Protein AF-A0A4Y2TYN3-F1 (afdb_monomer_lite)

Secondary structure (DSSP, 8-state):
---------HHHHHHHHHHHHHHHHHHHHHHHHHHHHHHHTT-----------PPEEPTTS-EESSSS----TT-------TT-SS-HHHHHHHHHHHHHHHHHHHHH-HHHHHHHHHHHHHHHHHHHHTT------HHHHHHHHHHHHHHHHHHHHHHHHHHHHHHHHHHHHHHHHHHHHHHHHHHHHHHHHHHHHHTT---TT-

Organism: Araneus ventricosus (NCBI:txid182803)

Foldseek 3Di:
DDDDDPPDDPVVVVVVVVVVVVVVVVVVVVVVVVVVVVVVVPPDPDDPPPPPPDFDADPVRDGDPDPDDDDPPPCPPQDADPQDDLPLVVLLVVLVVVVVVLVVCCVVPVVVSVVVVVVVVVVVVVCVVSVHDGDNDNVVSVVSVVVVVVVVVVVVVVVVVVVVVVVVVVVVVVVVVVVVVVVVVVVVVVVVCVVCVVVVHDDPPD

Structure (mmCIF, N/CA/C/O backbone):
data_AF-A0A4Y2TYN3-F1
#
_entry.id   AF-A0A4Y2TYN3-F1
#
loop_
_atom_site.group_PDB
_atom_site.id
_atom_site.type_symbol
_atom_site.label_atom_id
_atom_site.label_alt_id
_atom_site.label_comp_id
_atom_site.label_asym_id
_atom_site.label_entity_id
_atom_site.label_seq_id
_atom_site.pdbx_PDB_ins_code
_atom_site.Cartn_x
_atom_site.Cartn_y
_atom_site.Cartn_z
_atom_site.occupancy
_atom_site.B_iso_or_equiv
_atom_site.auth_seq_id
_atom_site.auth_comp_id
_atom_site.auth_asym_id
_atom_site.auth_atom_id
_atom_site.pdbx_PDB_model_num
ATOM 1 N N . LYS A 1 1 ? 8.480 -41.579 -10.073 1.00 40.78 1 LYS A N 1
ATOM 2 C CA . LYS A 1 1 ? 8.518 -40.712 -11.284 1.00 40.78 1 LYS A CA 1
ATOM 3 C C . LYS A 1 1 ? 7.209 -40.881 -12.064 1.00 40.78 1 LYS A C 1
ATOM 5 O O . LYS A 1 1 ? 7.045 -41.912 -12.693 1.00 40.78 1 LYS A O 1
ATOM 10 N N . ARG A 1 2 ? 6.273 -39.920 -12.025 1.00 37.69 2 ARG A N 1
ATOM 11 C CA . ARG A 1 2 ? 5.072 -39.910 -12.888 1.00 37.69 2 ARG A CA 1
ATOM 12 C C . ARG A 1 2 ? 5.130 -38.676 -13.792 1.00 37.69 2 ARG A C 1
ATOM 14 O O . ARG A 1 2 ? 5.008 -37.556 -13.310 1.00 37.69 2 ARG A O 1
ATOM 21 N N . LYS A 1 3 ? 5.403 -38.884 -15.085 1.00 43.28 3 LYS A N 1
ATOM 22 C CA . LYS A 1 3 ? 5.324 -37.852 -16.129 1.00 43.28 3 LYS A CA 1
ATOM 23 C C . LYS A 1 3 ? 3.871 -37.791 -16.614 1.00 43.28 3 LYS A C 1
ATOM 25 O O . LYS A 1 3 ? 3.420 -38.721 -17.266 1.00 43.28 3 LYS A O 1
ATOM 30 N N . GLY A 1 4 ? 3.150 -36.723 -16.274 1.00 36.88 4 GLY A N 1
ATOM 31 C CA . GLY A 1 4 ? 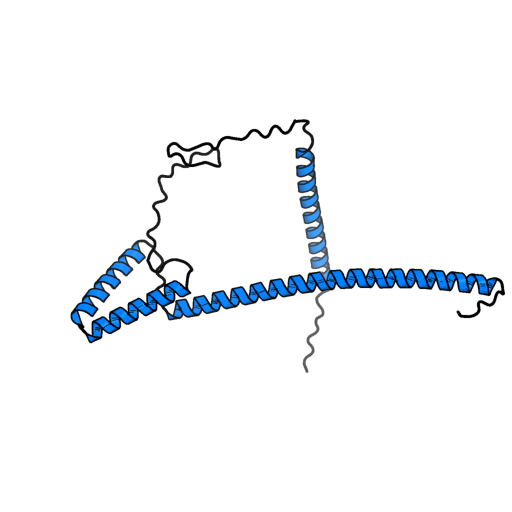1.838 -36.402 -16.844 1.00 36.88 4 GLY A CA 1
ATOM 32 C C . GLY A 1 4 ? 2.009 -35.455 -18.030 1.00 36.88 4 GLY A C 1
ATOM 33 O O . GLY A 1 4 ? 2.493 -34.334 -17.875 1.00 36.88 4 GLY A O 1
ATOM 34 N N . SER A 1 5 ? 1.677 -35.943 -19.217 1.00 41.28 5 SER A N 1
ATOM 35 C CA . SER A 1 5 ? 1.819 -35.318 -20.529 1.00 41.28 5 SER A CA 1
ATOM 36 C C . SER A 1 5 ? 0.987 -34.035 -20.674 1.00 41.28 5 SER A C 1
ATOM 38 O O . SER A 1 5 ? -0.233 -34.047 -20.778 1.00 41.28 5 SER A O 1
ATOM 40 N N . GLY A 1 6 ? 1.668 -32.890 -20.749 1.00 47.78 6 GLY A N 1
ATOM 41 C CA . GLY A 1 6 ? 1.078 -31.582 -21.049 1.00 47.78 6 GLY A CA 1
ATOM 42 C C . GLY A 1 6 ? 0.746 -31.379 -22.531 1.00 47.78 6 GLY A C 1
ATOM 43 O O . GLY A 1 6 ? 1.134 -30.356 -23.102 1.00 47.78 6 GLY A O 1
ATOM 44 N N . ASN A 1 7 ? 0.042 -32.317 -23.168 1.00 50.28 7 ASN A N 1
ATOM 45 C CA . ASN A 1 7 ? -0.423 -32.130 -24.540 1.00 50.28 7 ASN A CA 1
ATOM 46 C C . ASN A 1 7 ? -1.778 -31.406 -24.526 1.00 50.28 7 ASN A C 1
ATOM 48 O O . ASN A 1 7 ? -2.836 -32.014 -24.554 1.00 50.28 7 ASN A O 1
ATOM 52 N N . LYS A 1 8 ? -1.749 -30.072 -24.404 1.00 60.00 8 LYS A N 1
ATOM 53 C CA . LYS A 1 8 ? -2.955 -29.240 -24.563 1.00 60.00 8 LYS A CA 1
ATOM 54 C C . LYS A 1 8 ? -3.475 -29.407 -25.992 1.00 60.00 8 LYS A C 1
ATOM 56 O O . LYS A 1 8 ? -2.764 -28.984 -26.914 1.00 60.00 8 LYS A O 1
ATOM 61 N N . ASP A 1 9 ? -4.682 -29.958 -26.128 1.00 70.38 9 ASP A N 1
ATOM 62 C CA . ASP A 1 9 ? -5.332 -30.287 -27.398 1.00 70.38 9 ASP A CA 1
ATOM 63 C C . ASP A 1 9 ? -5.138 -29.203 -28.471 1.00 70.38 9 ASP A C 1
ATOM 65 O O . ASP A 1 9 ? -5.357 -28.006 -28.210 1.00 70.38 9 ASP A O 1
ATOM 69 N N . PRO A 1 10 ? -4.735 -29.585 -29.697 1.00 69.19 10 PRO A N 1
ATOM 70 C CA . PRO A 1 10 ? -4.495 -28.645 -30.788 1.00 69.19 10 PRO A CA 1
ATOM 71 C C . PRO A 1 10 ? -5.747 -27.826 -31.138 1.00 69.19 10 PRO A C 1
ATOM 73 O O . PRO A 1 10 ? -5.627 -26.657 -31.522 1.00 69.19 10 PRO A O 1
ATOM 76 N N . GLU A 1 11 ? -6.945 -28.375 -30.923 1.00 68.50 11 GLU A N 1
ATOM 77 C CA . GLU A 1 11 ? -8.210 -27.656 -31.087 1.00 68.50 11 GLU A CA 1
ATOM 78 C C . GLU A 1 11 ? -8.399 -26.520 -30.081 1.00 68.50 11 GLU A C 1
ATOM 80 O O . GLU A 1 11 ? -8.808 -25.418 -30.458 1.00 68.50 11 GLU A O 1
ATOM 85 N N . ILE A 1 12 ? -8.053 -26.735 -28.809 1.00 72.38 12 ILE A N 1
ATOM 86 C CA . ILE A 1 12 ? -8.187 -25.713 -27.763 1.00 72.38 12 ILE A CA 1
ATOM 87 C C . ILE A 1 12 ? -7.235 -24.547 -28.057 1.00 72.38 12 ILE A C 1
ATOM 89 O O . ILE A 1 12 ? -7.619 -23.377 -27.955 1.00 72.38 12 ILE A O 1
ATOM 93 N N . LYS A 1 13 ? -6.012 -24.837 -28.524 1.00 73.56 13 LYS A N 1
ATOM 94 C CA . LYS A 1 13 ? -5.061 -23.802 -28.968 1.00 73.56 13 LYS A CA 1
ATOM 95 C C . LYS A 1 13 ? -5.579 -23.023 -30.182 1.00 73.56 13 LYS A C 1
ATOM 97 O O . LYS A 1 13 ? -5.406 -21.802 -30.225 1.00 73.56 13 LYS A O 1
ATOM 102 N N . LYS A 1 14 ? -6.219 -23.688 -31.154 1.00 76.38 14 LYS A N 1
ATOM 103 C CA . LYS A 1 14 ? -6.848 -23.022 -32.310 1.00 76.38 14 LYS A CA 1
ATOM 104 C C . LYS A 1 14 ? -7.999 -22.110 -31.865 1.00 76.38 14 LYS A C 1
ATOM 106 O O . LYS A 1 14 ? -7.984 -20.932 -32.226 1.00 76.38 14 LYS A O 1
ATOM 111 N N . LYS A 1 15 ? -8.906 -22.596 -31.005 1.00 77.25 15 LYS A N 1
ATOM 112 C CA . LYS A 1 15 ? -10.045 -21.829 -30.454 1.00 77.25 15 LYS A CA 1
ATOM 113 C C . LYS A 1 15 ? -9.591 -20.583 -29.677 1.00 77.25 15 LYS A C 1
ATOM 115 O O . LYS A 1 15 ? -10.145 -19.493 -29.865 1.00 77.25 15 LYS A O 1
ATOM 120 N N . LEU A 1 16 ? -8.537 -20.699 -28.866 1.00 76.88 16 LEU A N 1
ATOM 121 C CA . LEU A 1 16 ? -7.952 -19.563 -28.139 1.00 76.88 16 LEU A CA 1
ATOM 122 C C . LEU A 1 16 ? -7.330 -18.528 -29.088 1.00 76.88 16 LEU A C 1
ATOM 124 O O . LEU A 1 16 ? -7.622 -17.338 -28.960 1.00 76.88 16 LEU A O 1
ATOM 128 N N . LYS A 1 17 ? -6.565 -18.962 -30.100 1.00 80.19 17 LYS A N 1
ATOM 129 C CA . LYS A 1 17 ? -5.992 -18.058 -31.115 1.00 80.19 17 LYS A CA 1
ATOM 130 C C . LYS A 1 17 ? -7.072 -17.320 -31.910 1.00 80.19 17 LYS A C 1
ATOM 132 O O . LYS A 1 17 ? -6.931 -16.123 -32.165 1.00 80.19 17 LYS A O 1
ATOM 137 N N . THR A 1 18 ? -8.161 -17.990 -32.289 1.00 79.00 18 THR A N 1
ATOM 138 C CA . THR A 1 18 ? -9.289 -17.337 -32.977 1.00 79.00 18 THR A CA 1
ATOM 139 C C . THR A 1 18 ? -9.997 -16.322 -32.083 1.00 79.00 18 THR A C 1
ATOM 141 O O . THR A 1 18 ? -10.330 -15.229 -32.543 1.00 79.00 18 THR A O 1
ATOM 144 N N . ARG A 1 19 ? -10.168 -16.626 -30.790 1.00 83.81 19 ARG A N 1
ATOM 145 C CA . ARG A 1 19 ? -10.779 -15.707 -29.820 1.00 83.81 19 ARG A CA 1
ATOM 146 C C . ARG A 1 19 ? -9.907 -14.471 -29.585 1.00 83.81 19 ARG A C 1
ATOM 148 O O . ARG A 1 19 ? -10.429 -13.358 -29.560 1.00 83.81 19 ARG A O 1
ATOM 155 N N . GLU A 1 20 ? -8.587 -14.635 -29.499 1.00 82.50 20 GLU A N 1
ATOM 156 C CA . GLU A 1 20 ? -7.641 -13.516 -29.403 1.00 82.50 20 GLU A CA 1
ATOM 157 C C . GLU A 1 20 ? -7.663 -12.618 -30.644 1.00 82.50 20 GLU A C 1
ATOM 159 O O . GLU A 1 20 ? -7.651 -11.392 -30.509 1.00 82.50 20 GLU A O 1
ATOM 164 N N . LYS A 1 21 ? -7.736 -13.199 -31.850 1.00 83.38 21 LYS A N 1
ATOM 165 C CA . LYS A 1 21 ? -7.868 -12.428 -33.097 1.00 83.38 21 LYS A CA 1
ATOM 166 C C . LYS A 1 21 ? -9.163 -11.609 -33.116 1.00 83.38 21 LYS A C 1
ATOM 168 O O . LYS A 1 21 ? -9.106 -10.415 -33.403 1.00 83.38 21 LYS A O 1
ATOM 173 N N . LYS A 1 22 ? -10.298 -12.204 -32.722 1.00 83.81 22 LYS A N 1
ATOM 174 C CA . LYS A 1 22 ? -11.593 -11.500 -32.616 1.00 83.81 22 LYS A CA 1
ATOM 175 C C . LYS A 1 22 ? -11.551 -10.350 -31.600 1.00 83.81 22 LYS A C 1
ATOM 177 O O . LYS A 1 22 ? -12.030 -9.258 -31.889 1.00 83.81 22 LYS A O 1
ATOM 182 N N . LEU A 1 23 ? -10.920 -10.553 -30.440 1.00 81.94 23 LEU A N 1
ATOM 183 C CA . LEU A 1 23 ? -10.738 -9.508 -29.420 1.00 81.94 23 LEU A CA 1
ATOM 184 C C . LEU A 1 23 ? -9.847 -8.354 -29.901 1.00 81.94 23 LEU A C 1
ATOM 186 O O . LEU A 1 23 ? -10.139 -7.200 -29.595 1.00 81.94 23 LEU A O 1
ATOM 190 N N . LYS A 1 24 ? -8.777 -8.642 -30.654 1.00 83.56 24 LYS A N 1
ATOM 191 C CA . LYS A 1 24 ? -7.915 -7.606 -31.249 1.00 83.56 24 LYS A CA 1
ATOM 192 C C . LYS A 1 24 ? -8.658 -6.796 -32.307 1.00 83.56 24 LYS A C 1
ATOM 194 O O . LYS A 1 24 ? -8.577 -5.574 -32.283 1.00 83.56 24 LYS A O 1
ATOM 199 N N . HIS A 1 25 ? -9.421 -7.460 -33.175 1.00 84.31 25 HIS A N 1
ATOM 200 C CA . HIS A 1 25 ? -10.226 -6.776 -34.183 1.00 84.31 25 HIS A CA 1
ATOM 201 C C . HIS A 1 25 ? -11.292 -5.881 -33.532 1.00 84.31 25 HIS A C 1
ATOM 203 O O . HIS A 1 25 ? -11.351 -4.697 -33.838 1.00 84.31 25 HIS A O 1
ATOM 209 N N . LYS A 1 26 ? -12.021 -6.384 -32.521 1.00 83.25 26 LYS A N 1
ATOM 210 C CA . LYS A 1 26 ? -13.007 -5.588 -31.769 1.00 83.25 26 LYS A CA 1
ATOM 211 C C . LYS A 1 26 ? -12.380 -4.373 -31.069 1.00 83.25 26 LYS A C 1
ATOM 213 O O . LYS A 1 26 ? -12.964 -3.299 -31.083 1.00 83.25 26 LYS A O 1
ATOM 218 N N . LYS A 1 27 ? -11.175 -4.511 -30.498 1.00 82.62 27 LYS A N 1
ATOM 219 C CA . LYS A 1 27 ? -10.437 -3.378 -29.904 1.00 82.62 27 LYS A CA 1
ATOM 220 C C . LYS A 1 27 ? -10.020 -2.334 -30.940 1.00 82.62 27 LYS A C 1
ATOM 222 O O . LYS A 1 2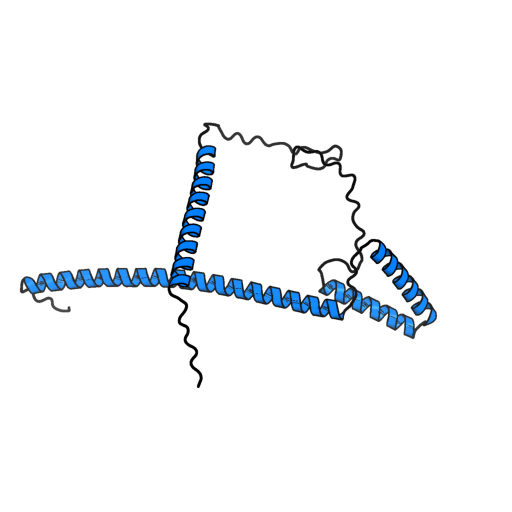7 ? -10.116 -1.149 -30.651 1.00 82.62 27 LYS A O 1
ATOM 227 N N . ASN A 1 28 ? -9.572 -2.764 -32.118 1.00 81.75 28 ASN A N 1
ATOM 228 C CA . ASN A 1 28 ? -9.169 -1.847 -33.184 1.00 81.75 28 ASN A CA 1
ATOM 229 C C . ASN A 1 28 ? -10.369 -1.105 -33.784 1.00 81.75 28 ASN A C 1
ATOM 231 O O . ASN A 1 28 ? -10.245 0.080 -34.057 1.00 81.75 28 ASN A O 1
ATOM 235 N N . VAL A 1 29 ? -11.525 -1.766 -33.923 1.00 83.38 29 VAL A N 1
ATOM 236 C CA . VAL A 1 29 ? -12.772 -1.124 -34.377 1.00 83.38 29 VAL A CA 1
ATOM 237 C C . VAL A 1 29 ? -13.240 -0.066 -33.375 1.00 83.38 29 VAL A C 1
ATOM 239 O O . VAL A 1 29 ? -13.534 1.052 -33.772 1.00 83.38 29 VAL A O 1
ATOM 242 N N . VAL A 1 30 ? -13.219 -0.370 -32.071 1.00 82.50 30 VAL A N 1
ATOM 243 C CA . VAL A 1 30 ? -13.561 0.620 -31.032 1.00 82.50 30 VAL A CA 1
ATOM 244 C C . VAL A 1 30 ? -12.568 1.788 -31.028 1.00 82.50 30 VAL A C 1
ATOM 246 O O . VAL A 1 30 ? -12.980 2.934 -30.907 1.00 82.50 30 VAL A O 1
ATOM 249 N N . LEU A 1 31 ? -11.267 1.529 -31.199 1.00 78.19 31 LEU A N 1
ATOM 250 C CA . LEU A 1 31 ? -10.260 2.593 -31.281 1.00 78.19 31 LEU A CA 1
ATOM 251 C C . LEU A 1 31 ? -10.442 3.470 -32.532 1.00 78.19 31 LEU A C 1
ATOM 253 O O . LEU A 1 31 ? -10.261 4.679 -32.449 1.00 78.19 31 LEU A O 1
ATOM 257 N N . ALA A 1 32 ? -10.825 2.878 -33.667 1.00 76.69 32 ALA A N 1
ATOM 258 C CA . ALA A 1 32 ? -11.139 3.617 -34.887 1.00 76.69 32 ALA A CA 1
ATOM 259 C C . ALA A 1 32 ? -12.391 4.494 -34.712 1.00 76.69 32 ALA A C 1
ATOM 261 O O . ALA A 1 32 ? -12.336 5.668 -35.050 1.00 76.69 32 ALA A O 1
ATOM 262 N N . GLN A 1 33 ? -13.452 3.978 -34.079 1.00 74.06 33 GLN A N 1
ATOM 263 C CA . GLN A 1 33 ? -14.670 4.746 -33.778 1.00 74.06 33 GLN A CA 1
ATOM 264 C C . GLN A 1 33 ? -14.416 5.913 -32.812 1.00 74.06 33 GLN A C 1
ATOM 266 O O . GLN A 1 33 ? -14.958 6.998 -33.000 1.00 74.06 33 GLN A O 1
ATOM 271 N N . VAL A 1 34 ? -13.567 5.724 -31.794 1.00 71.50 34 VAL A N 1
ATOM 272 C CA . VAL A 1 34 ? -13.177 6.812 -30.877 1.00 71.50 34 VAL A CA 1
ATOM 273 C C . VAL A 1 34 ? -12.352 7.878 -31.607 1.00 71.50 34 VAL A C 1
ATOM 275 O O . VAL A 1 34 ? -12.572 9.067 -31.393 1.00 71.50 34 VAL A O 1
ATOM 278 N N . ASN A 1 35 ? -11.456 7.474 -32.511 1.00 71.44 35 ASN A N 1
ATOM 279 C CA . ASN A 1 35 ? -10.668 8.414 -33.310 1.00 71.44 35 ASN A CA 1
ATOM 280 C C . ASN A 1 35 ? -11.521 9.158 -34.357 1.00 71.44 35 ASN A C 1
ATOM 282 O O . ASN A 1 35 ? -11.288 10.341 -34.591 1.00 71.44 35 ASN A O 1
ATOM 286 N N . GLU A 1 36 ? -12.517 8.506 -34.964 1.00 66.00 36 GLU A N 1
ATOM 287 C CA . GLU A 1 36 ? -13.484 9.160 -35.860 1.00 66.00 36 GLU A CA 1
ATOM 288 C C . GLU A 1 36 ? -14.361 10.167 -35.102 1.00 66.00 36 GLU A C 1
ATOM 290 O O . GLU A 1 36 ? -14.542 11.289 -35.576 1.00 66.00 36 GLU A O 1
ATOM 295 N N . ALA A 1 37 ? -14.807 9.838 -33.884 1.00 62.28 37 ALA A N 1
ATOM 296 C CA . ALA A 1 37 ? -15.525 10.773 -33.014 1.00 62.28 37 ALA A CA 1
ATOM 297 C C . ALA A 1 37 ? -14.654 11.978 -32.583 1.00 62.28 37 ALA A C 1
ATOM 299 O O . ALA A 1 37 ? -15.139 13.109 -32.496 1.00 62.28 37 ALA A O 1
ATOM 300 N N . GLU A 1 38 ? -13.345 11.785 -32.378 1.00 58.22 38 GLU A N 1
ATOM 301 C CA . GLU A 1 38 ? -12.400 12.885 -32.115 1.00 58.22 38 GLU A CA 1
ATOM 302 C C . GLU A 1 38 ? -12.091 13.748 -33.353 1.00 58.22 38 GLU A C 1
ATOM 304 O O . GLU A 1 38 ? -11.707 14.911 -33.207 1.00 58.22 38 GLU A O 1
ATOM 309 N N . MET A 1 39 ? -12.239 13.209 -34.566 1.00 54.25 39 MET A N 1
ATOM 310 C CA . MET A 1 39 ? -12.030 13.949 -35.820 1.00 54.25 39 MET A CA 1
ATOM 311 C C . MET A 1 39 ? -13.272 14.763 -36.212 1.00 54.25 39 MET A C 1
ATOM 313 O O . MET A 1 39 ? -13.136 15.887 -36.695 1.00 54.25 39 MET A O 1
ATOM 317 N N . GLN A 1 40 ? -14.477 14.263 -35.923 1.00 56.72 40 GLN A N 1
ATOM 318 C CA . GLN A 1 40 ? -15.733 14.988 -36.168 1.00 56.72 40 GLN A CA 1
ATOM 319 C C . GLN A 1 40 ? -15.922 16.205 -35.244 1.00 56.72 40 GLN A C 1
ATOM 321 O O . GLN A 1 40 ? -16.559 17.178 -35.633 1.00 56.72 40 GLN A O 1
ATOM 326 N N . THR A 1 41 ? -15.300 16.221 -34.060 1.00 50.78 41 THR A N 1
ATOM 327 C CA . THR A 1 41 ? -15.352 17.371 -33.131 1.00 50.78 41 THR A CA 1
ATOM 328 C C . THR A 1 41 ? -14.349 18.489 -33.450 1.00 50.78 41 THR A C 1
ATOM 330 O O . THR A 1 41 ? -14.330 19.506 -32.756 1.00 50.78 41 THR A O 1
ATOM 333 N N . LYS A 1 42 ? -13.518 18.346 -34.496 1.00 52.22 42 LYS A N 1
ATOM 334 C CA . LYS A 1 42 ? -12.468 19.325 -34.848 1.00 52.22 42 LYS A CA 1
ATOM 335 C C . LYS A 1 42 ? -12.746 20.168 -36.099 1.00 52.22 42 LYS A C 1
ATOM 337 O O . LYS A 1 42 ? -11.979 21.092 -36.351 1.00 52.22 42 LYS A O 1
ATOM 342 N N . ASN A 1 43 ? -13.844 19.928 -36.822 1.00 47.88 43 ASN A N 1
ATOM 343 C CA . ASN A 1 43 ? -14.178 20.641 -38.066 1.00 47.88 43 ASN A CA 1
ATOM 344 C C . ASN A 1 43 ? -15.411 21.563 -37.939 1.00 47.88 43 ASN A C 1
ATOM 346 O O . ASN A 1 43 ? -16.369 21.448 -38.694 1.00 47.88 43 ASN A O 1
ATOM 350 N N . LEU A 1 44 ? -15.361 22.519 -37.008 1.00 37.62 44 LEU A N 1
ATOM 351 C CA . LEU A 1 44 ? -16.191 23.734 -37.014 1.00 37.62 44 LEU A CA 1
ATOM 352 C C . LEU A 1 44 ? -15.244 24.947 -36.971 1.00 37.62 44 LEU A C 1
ATOM 354 O O . LEU A 1 44 ? -14.380 24.988 -36.088 1.00 37.62 44 LEU A O 1
ATOM 358 N N . PRO A 1 45 ? -15.360 25.947 -37.868 1.00 50.12 45 PRO A N 1
ATOM 359 C CA . PRO A 1 45 ? -14.545 27.145 -37.773 1.00 50.12 45 PRO A CA 1
ATOM 360 C C . PRO A 1 45 ? -15.162 28.051 -36.706 1.00 50.12 45 PRO A C 1
ATOM 362 O O . PRO A 1 45 ? -16.090 28.806 -36.974 1.00 50.12 45 PRO A O 1
ATOM 365 N N . ALA A 1 46 ? -14.671 27.981 -35.471 1.00 40.47 46 ALA A N 1
ATOM 366 C CA . ALA A 1 46 ? -15.112 28.899 -34.429 1.00 40.47 46 ALA A CA 1
ATOM 367 C C . ALA A 1 46 ? -13.944 29.319 -33.538 1.00 40.47 46 ALA A C 1
ATOM 369 O O . ALA A 1 46 ? -13.370 28.531 -32.786 1.00 40.47 46 ALA A O 1
ATOM 370 N N . LYS A 1 47 ? -13.611 30.610 -33.643 1.00 41.78 47 LYS A N 1
ATOM 371 C CA . LYS A 1 47 ? -12.812 31.381 -32.688 1.00 41.78 47 LYS A CA 1
ATOM 372 C C . LYS A 1 47 ? -13.076 30.885 -31.264 1.00 41.78 47 LYS A C 1
ATOM 374 O O . LYS A 1 47 ? -14.186 31.028 -30.757 1.00 41.78 47 LYS A O 1
ATOM 379 N N . LYS A 1 48 ? -12.043 30.375 -30.590 1.00 45.53 48 LYS A N 1
ATOM 380 C CA . LYS A 1 48 ? -12.068 30.137 -29.142 1.00 45.53 48 LYS A CA 1
ATOM 381 C C . LYS A 1 48 ? -12.149 31.482 -28.412 1.00 45.53 48 LYS A C 1
ATOM 383 O O . LYS A 1 48 ? -11.142 31.984 -27.924 1.00 45.53 48 LYS A O 1
ATOM 388 N N . LYS A 1 49 ? -13.346 32.063 -28.314 1.00 46.19 49 LYS A N 1
ATOM 389 C CA . LYS A 1 49 ? -13.687 32.888 -27.155 1.00 46.19 49 LYS A CA 1
ATOM 390 C C . LYS A 1 49 ? -13.884 31.904 -26.004 1.00 46.19 49 LYS A C 1
ATOM 392 O O . LYS A 1 49 ? -14.841 31.139 -26.012 1.00 46.19 49 LYS A O 1
ATOM 397 N N . LYS A 1 50 ? -12.954 31.880 -25.045 1.00 48.62 50 LYS A N 1
ATOM 398 C CA . LYS A 1 50 ? -13.256 31.364 -23.706 1.00 48.62 50 LYS A CA 1
ATOM 399 C C . LYS A 1 50 ? -14.380 32.249 -23.168 1.00 48.62 50 LYS A C 1
ATOM 401 O O . LYS A 1 50 ? -14.120 33.376 -22.767 1.00 48.62 50 LYS A O 1
ATOM 406 N N . LEU A 1 51 ? -15.621 31.784 -23.247 1.00 54.00 51 LEU A N 1
ATOM 407 C CA . LEU A 1 51 ? -16.672 32.318 -22.398 1.00 54.00 51 LEU A CA 1
ATOM 408 C C . LEU A 1 51 ? -16.376 31.762 -21.011 1.00 54.00 51 LEU A C 1
ATOM 410 O O . LEU A 1 51 ? -16.409 30.553 -20.796 1.00 54.00 51 LEU A O 1
ATOM 414 N N . GLU A 1 52 ? -15.971 32.640 -20.105 1.00 57.50 52 GLU A N 1
ATOM 415 C CA . GLU A 1 52 ? -15.926 32.323 -18.687 1.00 57.50 52 GLU A CA 1
ATOM 416 C C . GLU A 1 52 ? -17.372 32.110 -18.237 1.00 57.50 52 GLU A C 1
ATOM 418 O O . GLU A 1 52 ? -18.124 33.059 -18.015 1.00 57.50 52 GLU A O 1
ATOM 423 N N . GLU A 1 53 ? -17.802 30.851 -18.197 1.00 68.00 53 GLU A N 1
ATOM 424 C CA . GLU A 1 53 ? -19.093 30.498 -17.624 1.00 68.00 53 GLU A CA 1
ATOM 425 C C . GLU A 1 53 ? -19.032 30.817 -16.130 1.00 68.00 53 GLU A C 1
ATOM 427 O O . GLU A 1 53 ? -18.309 30.179 -15.361 1.00 68.00 53 GLU A O 1
ATOM 432 N N . LYS A 1 54 ? -19.752 31.871 -15.728 1.00 71.94 54 LYS A N 1
ATOM 433 C CA . LYS A 1 54 ? -19.888 32.245 -14.322 1.00 71.94 54 LYS A CA 1
ATOM 434 C C . LYS A 1 54 ? -20.457 31.044 -13.558 1.00 71.94 54 LYS A C 1
ATOM 436 O O . LYS A 1 54 ? -21.406 30.428 -14.050 1.00 71.94 54 LYS A O 1
ATOM 441 N N . PRO A 1 55 ? -19.919 30.710 -12.372 1.00 74.88 55 PRO A N 1
ATOM 442 C CA . PRO A 1 55 ? -20.468 29.633 -11.561 1.00 74.88 55 PRO A CA 1
ATOM 443 C C . PRO A 1 55 ? -21.953 29.901 -11.293 1.00 74.88 55 PRO A C 1
ATOM 445 O O . PRO A 1 55 ? -22.313 30.955 -10.769 1.00 74.88 55 PRO A O 1
ATOM 448 N N . VAL A 1 56 ? -22.816 28.963 -11.690 1.00 70.94 56 VAL A N 1
ATOM 449 C CA . VAL A 1 56 ? -24.250 29.029 -11.398 1.00 70.94 56 VAL A CA 1
ATOM 450 C C . VAL A 1 56 ? -24.445 28.533 -9.974 1.00 70.94 56 VAL A C 1
ATOM 452 O O . VAL A 1 56 ? -24.041 27.419 -9.630 1.00 70.94 56 VAL A O 1
ATOM 455 N N . TYR A 1 57 ? -25.016 29.392 -9.140 1.00 74.56 57 TYR A N 1
ATOM 456 C CA . TYR A 1 57 ? -25.239 29.127 -7.730 1.00 74.56 57 TYR A CA 1
ATOM 457 C C . TYR A 1 57 ? -26.685 28.683 -7.483 1.00 74.56 57 TYR A C 1
ATOM 459 O O . TYR A 1 57 ? -27.614 29.258 -8.047 1.00 74.56 57 TYR A O 1
ATOM 467 N N . ASN A 1 58 ? -26.868 27.674 -6.627 1.00 72.38 58 ASN A N 1
ATOM 468 C CA . ASN A 1 58 ? -28.170 27.332 -6.038 1.00 72.38 58 ASN A CA 1
ATOM 469 C C . ASN A 1 58 ? -28.688 28.497 -5.170 1.00 72.38 58 ASN A C 1
ATOM 471 O O . ASN A 1 58 ? -27.913 29.381 -4.801 1.00 72.38 58 ASN A O 1
ATOM 475 N N . LYS A 1 59 ? -29.964 28.455 -4.756 1.00 75.00 59 LYS A N 1
ATOM 476 C CA . LYS A 1 59 ? -30.565 29.421 -3.805 1.00 75.00 59 LYS A CA 1
ATOM 477 C C . LYS A 1 59 ? -29.746 29.599 -2.514 1.00 75.00 59 LYS A C 1
ATOM 479 O O . LYS A 1 59 ? -29.745 30.679 -1.939 1.00 75.00 59 LYS A O 1
ATOM 484 N N . ASP A 1 60 ? -28.982 28.574 -2.138 1.00 71.62 60 ASP A N 1
ATOM 485 C CA . ASP A 1 60 ? -28.108 28.550 -0.958 1.00 71.62 60 ASP A CA 1
ATOM 486 C C . ASP A 1 60 ? -26.662 29.013 -1.237 1.00 71.62 60 ASP A C 1
ATOM 488 O O . ASP A 1 60 ? -25.767 28.805 -0.417 1.00 71.62 60 ASP A O 1
ATOM 492 N N . GLY A 1 61 ? -26.375 29.572 -2.417 1.00 75.25 61 GLY A N 1
ATOM 493 C CA . GLY A 1 61 ? -25.043 30.093 -2.740 1.00 75.25 61 GLY A CA 1
ATOM 494 C C . GLY A 1 61 ? -23.966 29.018 -2.951 1.00 75.25 61 GLY A C 1
ATOM 495 O O . GLY A 1 61 ? -22.775 29.308 -2.841 1.00 75.25 61 GLY A O 1
ATOM 496 N N . LYS A 1 62 ? -24.342 27.779 -3.307 1.00 76.00 62 LYS A N 1
ATOM 497 C CA . LYS A 1 62 ? -23.404 26.693 -3.678 1.00 76.00 62 LYS A CA 1
ATOM 498 C C . LYS A 1 62 ? -23.268 26.535 -5.195 1.00 76.00 62 LYS A C 1
ATOM 500 O O . LYS A 1 62 ? -24.274 26.528 -5.897 1.00 76.00 62 LYS A O 1
ATOM 505 N N . ILE A 1 63 ? -22.034 26.380 -5.685 1.00 77.69 63 ILE A N 1
ATOM 506 C CA . ILE A 1 63 ? -21.722 26.201 -7.116 1.00 77.69 63 ILE A CA 1
ATOM 507 C C . ILE A 1 63 ? -22.248 24.845 -7.597 1.00 77.69 63 ILE A C 1
ATOM 509 O O . ILE A 1 63 ? -21.859 23.803 -7.060 1.00 77.69 63 ILE A O 1
ATOM 513 N N . ILE A 1 64 ? -23.088 24.853 -8.630 1.00 75.94 64 ILE A N 1
ATOM 514 C CA . ILE A 1 64 ? -23.643 23.650 -9.256 1.00 75.94 64 ILE A CA 1
ATOM 515 C C . ILE A 1 64 ? -22.919 23.405 -10.576 1.00 75.94 64 ILE A C 1
ATOM 517 O O . ILE A 1 64 ? -22.748 24.308 -11.390 1.00 75.94 64 ILE A O 1
ATOM 521 N N . TYR A 1 65 ? -22.527 22.158 -10.812 1.00 72.69 65 TYR A N 1
ATOM 522 C CA . TYR A 1 65 ? -21.788 21.748 -12.010 1.00 72.69 65 TYR A CA 1
ATOM 523 C C . TYR A 1 65 ? -22.681 21.039 -13.051 1.00 72.69 65 TYR A C 1
ATOM 525 O O . TYR A 1 65 ? -22.175 20.461 -14.008 1.00 72.69 65 TYR A O 1
ATOM 533 N N . SER A 1 66 ? -24.007 21.042 -12.857 1.00 74.50 66 SER A N 1
ATOM 534 C CA . SER A 1 66 ? -25.008 20.385 -13.713 1.00 74.50 66 SER A CA 1
ATOM 535 C C . SER A 1 66 ? -26.309 21.198 -13.746 1.00 74.50 66 SER A C 1
ATOM 537 O O . SER A 1 66 ? -26.654 21.835 -12.757 1.00 74.50 66 SER A O 1
ATOM 539 N N . LYS A 1 67 ? -27.054 21.161 -14.861 1.00 70.94 67 LYS A N 1
ATOM 540 C CA . LYS A 1 67 ? -28.321 21.901 -15.075 1.00 70.94 67 LYS A CA 1
ATOM 541 C C . LYS A 1 67 ? -29.524 21.319 -14.302 1.00 70.94 67 LYS A C 1
ATOM 543 O O . LYS A 1 67 ? -30.643 21.784 -14.474 1.00 70.94 67 LYS A O 1
ATOM 548 N N . LEU A 1 68 ? -29.303 20.283 -13.494 1.00 64.44 68 LEU A N 1
ATOM 549 C CA . LEU A 1 68 ? -30.317 19.653 -12.650 1.00 64.44 68 LEU A CA 1
ATOM 550 C C . LEU A 1 68 ? -30.177 20.176 -11.215 1.00 64.44 68 LEU A C 1
ATOM 552 O O . LEU A 1 68 ? 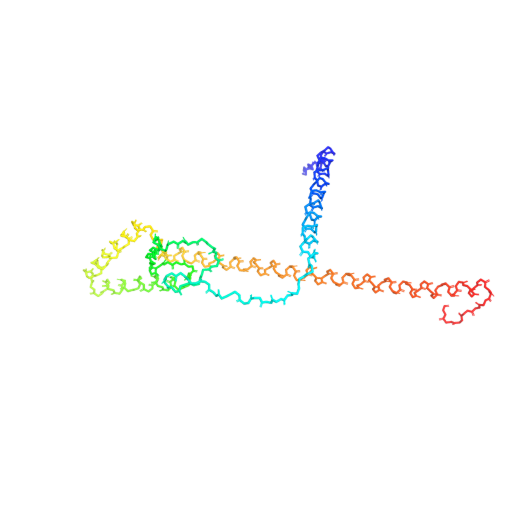-29.138 19.971 -10.583 1.00 64.44 68 LEU A O 1
ATOM 556 N N . GLU A 1 69 ? -31.222 20.833 -10.709 1.00 59.06 69 GLU A N 1
ATOM 557 C CA . GLU A 1 69 ? -31.326 21.248 -9.308 1.00 59.06 69 GLU A CA 1
ATOM 558 C C . GLU A 1 69 ? -31.648 20.025 -8.440 1.00 59.06 69 GLU A C 1
ATOM 560 O O . GLU A 1 69 ? -32.785 19.561 -8.378 1.00 59.06 69 GLU A O 1
ATOM 565 N N . PHE A 1 70 ? -30.637 19.472 -7.771 1.00 63.19 70 PHE A N 1
ATOM 566 C CA . PHE A 1 70 ? -30.864 18.522 -6.684 1.00 63.19 70 PHE A CA 1
ATOM 567 C C . PHE A 1 70 ? -31.079 19.328 -5.402 1.00 63.19 70 PHE A C 1
ATOM 569 O O . PHE A 1 70 ? -30.130 19.936 -4.901 1.00 63.19 70 PHE A O 1
ATOM 576 N N . SER A 1 71 ? -32.311 19.359 -4.882 1.00 58.38 71 SER A N 1
ATOM 577 C CA . SER A 1 71 ? -32.564 19.922 -3.556 1.00 58.38 71 SER A CA 1
ATOM 578 C C . SER A 1 71 ? -31.793 19.100 -2.520 1.00 58.38 71 SER A C 1
ATOM 580 O O . SER A 1 71 ? -31.860 17.873 -2.472 1.00 58.38 71 SER A O 1
ATOM 582 N N . GLU A 1 72 ? -31.013 19.781 -1.685 1.00 58.50 72 GLU A N 1
ATOM 583 C CA . GLU A 1 72 ? -30.163 19.175 -0.651 1.00 58.50 72 GLU A CA 1
ATOM 584 C C . GLU A 1 72 ? -30.983 18.708 0.574 1.00 58.50 72 GLU A C 1
ATOM 586 O O . GLU A 1 72 ? -30.455 18.526 1.669 1.00 58.50 72 GLU A O 1
ATOM 591 N N . GLN A 1 73 ? -32.290 18.490 0.404 1.00 52.09 73 GLN A N 1
ATOM 592 C CA . GLN A 1 73 ? -33.188 17.937 1.415 1.00 52.09 73 GLN A CA 1
ATOM 593 C C . GLN A 1 73 ? -33.009 16.415 1.468 1.00 52.09 73 GLN A C 1
ATOM 595 O O . GLN A 1 73 ? -33.793 15.656 0.907 1.00 52.09 73 GLN A O 1
ATOM 600 N N . GLY A 1 74 ? -31.942 15.944 2.112 1.00 51.34 74 GLY A N 1
ATOM 601 C CA . GLY A 1 74 ? -31.813 14.509 2.387 1.00 51.34 74 GLY A CA 1
ATOM 602 C C . GLY A 1 74 ? -30.435 13.997 2.777 1.00 51.34 74 GLY A C 1
ATOM 603 O O . GLY A 1 74 ? -30.307 12.821 3.119 1.00 51.34 74 GLY A O 1
ATOM 604 N N . VAL A 1 75 ? -29.392 14.830 2.762 1.00 51.75 75 VAL A N 1
ATOM 605 C CA . VAL A 1 75 ? -28.084 14.427 3.296 1.00 51.75 75 VAL A CA 1
ATOM 606 C C . VAL A 1 75 ? -27.936 14.980 4.705 1.00 51.75 75 VAL A C 1
ATOM 608 O O . VAL A 1 75 ? -27.121 15.859 4.961 1.00 51.75 75 VAL A O 1
ATOM 611 N N . GLU A 1 76 ? -28.714 14.444 5.647 1.00 58.66 76 GLU A N 1
ATOM 612 C CA . GLU A 1 76 ? -28.310 14.554 7.046 1.00 58.66 76 GLU A CA 1
ATOM 613 C C . GLU A 1 76 ? -26.902 13.960 7.168 1.00 58.66 76 GLU A C 1
ATOM 615 O O . GLU A 1 76 ? -26.641 12.820 6.752 1.00 58.66 76 GLU A O 1
ATOM 620 N N . GLU A 1 77 ? -25.953 14.744 7.684 1.00 62.47 77 GLU A N 1
ATOM 621 C CA . GLU A 1 77 ? -24.611 14.247 7.942 1.00 62.47 77 GLU A CA 1
ATOM 622 C C . GLU A 1 77 ? -24.706 13.065 8.909 1.00 62.47 77 GLU A C 1
ATOM 624 O O . GLU A 1 77 ? -24.905 13.235 10.111 1.00 62.47 77 GLU A O 1
ATOM 629 N N . LYS A 1 78 ? -24.557 11.844 8.381 1.00 63.56 78 LYS A N 1
ATOM 630 C CA . LYS A 1 78 ? -24.577 10.622 9.191 1.00 63.56 78 LYS A CA 1
ATOM 631 C C . LYS A 1 78 ? -23.663 10.804 10.398 1.00 63.56 78 LYS A C 1
ATOM 633 O O . LYS A 1 78 ? -22.457 11.012 10.219 1.00 63.56 78 LYS A O 1
ATOM 638 N N . LYS A 1 79 ? -24.231 10.692 11.603 1.00 64.94 79 LYS A N 1
ATOM 639 C CA . LYS A 1 79 ? -23.508 10.840 12.871 1.00 64.94 79 LYS A CA 1
ATOM 640 C C . LYS A 1 79 ? -22.224 10.005 12.829 1.00 64.94 79 LYS A C 1
ATOM 642 O O . LYS A 1 79 ? -22.238 8.782 12.677 1.00 64.94 79 LYS A O 1
ATOM 647 N N . LYS A 1 80 ? -21.071 10.675 12.895 1.00 71.38 80 LYS A N 1
ATOM 648 C CA . LYS A 1 80 ? -19.755 10.021 12.863 1.00 71.38 80 LYS A CA 1
ATOM 649 C C . LYS A 1 80 ? -19.382 9.627 14.284 1.00 71.38 80 LYS A C 1
ATOM 651 O O . LYS A 1 80 ? -19.188 10.487 15.134 1.00 71.38 80 LYS A O 1
ATOM 656 N N . SER A 1 81 ? -19.212 8.332 14.537 1.00 80.44 81 SER A N 1
ATOM 657 C CA . SER A 1 81 ? -18.687 7.880 15.828 1.00 80.44 81 SER A CA 1
ATOM 658 C C . SER A 1 81 ? -17.215 8.274 15.999 1.00 80.44 81 SER A C 1
ATOM 660 O O . SER A 1 81 ? -16.449 8.373 15.029 1.00 80.44 81 SER A O 1
ATOM 662 N N . GLU A 1 82 ? -16.780 8.429 17.252 1.00 82.00 82 GLU A N 1
ATOM 663 C CA . GLU A 1 82 ? -15.374 8.677 17.616 1.00 82.00 82 GLU A CA 1
ATOM 664 C C . GLU A 1 82 ? -14.415 7.599 17.083 1.00 82.00 82 GLU A C 1
ATOM 666 O O . GLU A 1 82 ? -13.228 7.876 16.848 1.00 82.00 82 GLU A O 1
ATOM 671 N N . PHE A 1 83 ? -14.958 6.391 16.890 1.00 87.00 83 PHE A N 1
ATOM 672 C CA . PHE A 1 83 ? -14.305 5.198 16.361 1.00 87.00 83 PHE A CA 1
ATOM 673 C C . PHE A 1 83 ? -14.629 4.929 14.882 1.00 87.00 83 PHE A C 1
ATOM 675 O O . PHE A 1 83 ? -14.555 3.791 14.410 1.00 87.00 83 PHE A O 1
ATOM 682 N N . SER A 1 84 ? -14.975 5.967 14.123 1.00 84.56 84 SER A N 1
ATOM 683 C CA . SER A 1 84 ? -15.234 5.855 12.689 1.00 84.56 84 SER A CA 1
ATOM 684 C C . SER A 1 84 ? -13.986 6.127 11.832 1.00 84.56 84 SER A C 1
ATOM 686 O O . SER A 1 84 ? -12.989 6.726 12.247 1.00 84.56 84 SER A O 1
ATOM 688 N N . GLY A 1 85 ? -14.027 5.660 10.581 1.00 87.62 85 GLY A N 1
ATOM 689 C CA . GLY A 1 85 ? -13.016 5.965 9.566 1.00 87.62 85 GLY A CA 1
ATOM 690 C C . GLY A 1 85 ? -11.933 4.897 9.356 1.00 87.62 85 GLY A C 1
ATOM 691 O O . GLY A 1 85 ? -12.109 3.706 9.634 1.00 87.62 85 GLY A O 1
ATOM 692 N N . LYS A 1 86 ? -10.825 5.325 8.731 1.00 87.94 86 LYS A N 1
ATOM 693 C CA . LYS A 1 86 ? -9.713 4.467 8.254 1.00 87.94 86 LYS A CA 1
ATOM 694 C C . LYS A 1 86 ? -8.352 4.834 8.869 1.00 87.94 86 LYS A C 1
ATOM 696 O O . LYS A 1 86 ? -7.323 4.304 8.451 1.00 87.94 86 LYS A O 1
ATOM 701 N N . LYS A 1 87 ? -8.325 5.746 9.850 1.00 92.31 87 LYS A N 1
ATOM 702 C CA . LYS A 1 87 ? -7.103 6.176 10.554 1.00 92.31 87 LYS A CA 1
ATOM 703 C C . LYS A 1 87 ? -6.783 5.194 11.692 1.00 92.31 87 LYS A C 1
ATOM 705 O O . LYS A 1 87 ? -6.849 5.556 12.861 1.00 92.31 87 LYS A O 1
ATOM 710 N N . TYR A 1 88 ? -6.439 3.951 11.341 1.00 92.50 88 TYR A N 1
ATOM 711 C CA . TYR A 1 88 ? -6.315 2.836 12.296 1.00 92.50 88 TYR A CA 1
ATOM 712 C C . TYR A 1 88 ? -5.306 3.076 13.431 1.00 92.50 88 TYR A C 1
ATOM 714 O O . TYR A 1 88 ? -5.571 2.655 14.545 1.00 92.50 88 TYR A O 1
ATOM 722 N N . LYS A 1 89 ? -4.209 3.819 13.201 1.00 93.69 89 LYS A N 1
ATOM 723 C CA . LYS A 1 89 ? -3.263 4.197 14.274 1.00 93.69 89 LYS A CA 1
ATOM 724 C C . LYS A 1 89 ? -3.913 5.086 15.339 1.00 93.69 89 LYS A C 1
ATOM 726 O O . LYS A 1 89 ? -3.731 4.868 16.527 1.00 93.69 89 LYS A O 1
ATOM 731 N N . LYS A 1 90 ? -4.693 6.084 14.902 1.00 93.62 90 LYS A N 1
ATOM 732 C CA . LYS A 1 90 ? -5.412 6.987 15.812 1.00 93.62 90 LYS A CA 1
ATOM 733 C C . LYS A 1 90 ? -6.521 6.242 16.553 1.00 93.62 90 LYS A C 1
ATOM 735 O O . LYS A 1 90 ? -6.699 6.464 17.740 1.00 93.62 90 LYS A O 1
ATOM 740 N N . LEU A 1 91 ? -7.235 5.355 15.856 1.00 94.06 91 LEU A N 1
ATOM 741 C CA . LEU A 1 91 ? -8.263 4.505 16.461 1.00 94.06 91 LEU A CA 1
ATOM 742 C C . LEU A 1 91 ? -7.673 3.575 17.524 1.00 94.06 91 LEU A C 1
ATOM 744 O O . LEU A 1 91 ? -8.265 3.444 18.585 1.00 94.06 91 LEU A O 1
ATOM 748 N N . LEU A 1 92 ? -6.497 2.995 17.266 1.00 95.38 92 LEU A N 1
ATOM 749 C CA . LEU A 1 92 ? -5.820 2.123 18.224 1.00 95.38 92 LEU A CA 1
ATOM 750 C C . LEU A 1 92 ? -5.467 2.881 19.508 1.00 95.38 92 LEU A C 1
ATOM 752 O O . LEU A 1 92 ? -5.890 2.464 20.577 1.00 95.38 92 LEU A O 1
ATOM 756 N N . LYS A 1 93 ? -4.828 4.053 19.384 1.00 94.81 93 LYS A N 1
ATOM 757 C CA . LYS A 1 93 ? -4.502 4.909 20.537 1.00 94.81 93 LYS A CA 1
ATOM 758 C C . LYS A 1 93 ? -5.748 5.314 21.333 1.00 94.81 93 LYS A C 1
ATOM 760 O O . LYS A 1 93 ? -5.710 5.371 22.554 1.00 94.81 93 LYS A O 1
ATOM 765 N N . LYS A 1 94 ? -6.862 5.600 20.649 1.00 94.00 94 LYS A N 1
ATOM 766 C CA . LYS A 1 94 ? -8.140 5.901 21.313 1.00 94.00 94 LYS A CA 1
ATOM 767 C C . LYS A 1 94 ? -8.698 4.687 22.055 1.00 94.00 94 LYS A C 1
ATOM 769 O O . LYS A 1 94 ? -9.194 4.851 23.158 1.00 94.00 94 LYS A O 1
ATOM 774 N N . ALA A 1 95 ? -8.648 3.502 21.448 1.00 93.38 95 ALA A N 1
ATOM 775 C CA . ALA A 1 95 ? -9.163 2.276 22.049 1.00 93.38 95 ALA A CA 1
ATOM 776 C C . ALA A 1 95 ? -8.353 1.884 23.291 1.00 93.38 95 ALA A C 1
ATOM 778 O O . ALA A 1 95 ? -8.937 1.611 24.334 1.00 93.38 95 ALA A O 1
ATOM 779 N N . GLU A 1 96 ? -7.023 1.925 23.191 1.00 93.88 96 GLU A N 1
ATOM 780 C CA . GLU A 1 96 ? -6.102 1.664 24.305 1.00 93.88 96 GLU A CA 1
ATOM 781 C C . GLU A 1 96 ? -6.306 2.698 25.421 1.00 93.88 96 GLU A C 1
ATOM 783 O O . GLU A 1 96 ? -6.618 2.325 26.546 1.00 93.88 96 GLU A O 1
ATOM 788 N N . GLY A 1 97 ? -6.325 3.993 25.087 1.00 93.69 97 GLY A N 1
ATOM 789 C CA . GLY A 1 97 ? -6.563 5.045 26.077 1.00 93.69 97 GLY A CA 1
ATOM 790 C C . GLY A 1 97 ? -7.944 4.996 26.746 1.00 93.69 97 GLY A C 1
ATOM 791 O O . GLY A 1 97 ? -8.082 5.466 27.870 1.00 93.69 97 GLY A O 1
ATOM 792 N N . LYS A 1 98 ? -8.985 4.445 26.099 1.00 91.12 98 LYS A N 1
ATOM 793 C CA . LYS A 1 98 ? -10.279 4.206 26.766 1.00 91.12 98 LYS A CA 1
ATOM 794 C C . LYS A 1 98 ? -10.207 3.033 27.740 1.00 91.12 98 LYS A C 1
ATOM 796 O O . LYS A 1 98 ? -10.728 3.154 28.843 1.00 91.12 98 LYS A O 1
ATOM 801 N N . LYS A 1 99 ? -9.547 1.935 27.358 1.00 91.88 99 LYS A N 1
ATOM 802 C CA . LYS A 1 99 ? -9.351 0.778 28.244 1.00 91.88 99 LYS A CA 1
ATOM 803 C C . LYS A 1 99 ? -8.569 1.159 29.496 1.00 91.88 99 LYS A C 1
ATOM 805 O O . LYS A 1 99 ? -9.068 0.933 30.589 1.00 91.88 99 LYS A O 1
ATOM 810 N N . GLU A 1 100 ? -7.445 1.850 29.327 1.00 93.19 100 GLU A N 1
ATOM 811 C CA . GLU A 1 100 ? -6.613 2.321 30.441 1.00 93.19 100 GLU A CA 1
ATOM 812 C C . GLU A 1 100 ? -7.388 3.237 31.398 1.00 93.19 100 GLU A C 1
ATOM 814 O O . GLU A 1 100 ? -7.239 3.146 32.610 1.00 93.19 100 GLU A O 1
ATOM 819 N N . LYS A 1 101 ? -8.248 4.125 30.875 1.00 92.00 101 LYS A N 1
ATOM 820 C CA . LYS A 1 101 ? -9.092 4.989 31.718 1.00 92.00 101 LYS A CA 1
ATOM 821 C C . LYS A 1 101 ? -10.092 4.188 32.544 1.00 92.00 101 LYS A C 1
ATOM 823 O O . LYS A 1 101 ? -10.303 4.509 33.706 1.00 92.00 101 LYS A O 1
ATOM 828 N N . ILE A 1 102 ? -10.713 3.173 31.947 1.00 90.69 102 ILE A N 1
ATOM 829 C CA . ILE A 1 102 ? -11.670 2.313 32.648 1.00 90.69 102 ILE A CA 1
ATOM 830 C C . ILE A 1 102 ? -10.950 1.453 33.691 1.00 90.69 102 ILE A C 1
ATOM 832 O O . ILE A 1 102 ? -11.481 1.278 34.779 1.00 90.69 102 ILE A O 1
ATOM 836 N N . GLU A 1 103 ? -9.759 0.940 33.386 1.00 91.31 103 GLU A N 1
ATOM 837 C CA . GLU A 1 103 ? -8.932 0.171 34.327 1.00 91.31 103 GLU A CA 1
ATOM 838 C C . GLU A 1 103 ? -8.521 1.024 35.532 1.00 91.31 103 GLU A C 1
ATOM 840 O O . GLU A 1 103 ? -8.817 0.645 36.660 1.00 91.31 103 GLU A O 1
ATOM 845 N N . LYS A 1 104 ? -8.006 2.239 35.305 1.00 92.69 104 LYS A N 1
ATOM 846 C CA . LYS A 1 104 ? -7.689 3.188 36.387 1.00 92.69 104 LYS A CA 1
ATOM 847 C C . LYS A 1 104 ? -8.906 3.540 37.244 1.00 92.69 104 LYS A C 1
ATOM 849 O O . LYS A 1 104 ? -8.800 3.644 38.458 1.00 92.69 104 LYS A O 1
ATOM 854 N N . LEU A 1 105 ? -10.076 3.721 36.627 1.00 91.25 105 LEU A N 1
ATOM 855 C CA . LEU A 1 105 ? -11.306 3.991 37.376 1.00 91.25 105 LEU A CA 1
ATOM 856 C C . LEU A 1 105 ? -11.766 2.786 38.196 1.00 91.25 105 LEU A C 1
ATOM 858 O O . LEU A 1 105 ? -12.335 2.994 39.256 1.00 91.25 105 LEU A O 1
ATOM 862 N N . LYS A 1 106 ? -11.522 1.549 37.747 1.00 91.75 106 LYS A N 1
ATOM 863 C CA . LYS A 1 106 ? -11.838 0.348 38.537 1.00 91.75 106 LYS A CA 1
ATOM 864 C C . LYS A 1 106 ? -10.969 0.225 39.784 1.00 91.75 106 LYS A C 1
ATOM 866 O O . LYS A 1 106 ? -11.463 -0.268 40.787 1.00 91.75 106 LYS A O 1
ATOM 871 N N . GLU A 1 107 ? -9.703 0.626 39.690 1.00 90.38 107 GLU A N 1
ATOM 872 C CA . GLU A 1 107 ? -8.761 0.594 40.815 1.00 90.38 107 GLU A CA 1
ATOM 873 C C . GLU A 1 107 ? -9.129 1.616 41.896 1.00 90.38 107 GLU A C 1
ATOM 875 O O . GLU A 1 107 ? -8.995 1.322 43.077 1.00 90.38 107 GLU A O 1
ATOM 880 N N . VAL A 1 108 ? -9.612 2.797 41.492 1.00 91.94 108 VAL A N 1
ATOM 881 C CA . VAL A 1 108 ? -10.002 3.865 42.424 1.00 91.94 108 VAL A CA 1
ATOM 882 C C . VAL A 1 108 ? -11.431 3.673 42.943 1.00 91.94 108 VAL A C 1
ATOM 884 O O . VAL A 1 108 ? -11.636 3.691 44.147 1.00 91.94 108 VAL A O 1
ATOM 887 N N . ASP A 1 109 ? -12.410 3.482 42.049 1.00 91.88 109 ASP A N 1
ATOM 888 C CA . ASP A 1 109 ? -13.844 3.448 42.372 1.00 91.88 109 ASP A CA 1
ATOM 889 C C . ASP A 1 109 ? -14.608 2.427 41.489 1.00 91.88 109 ASP A C 1
ATOM 891 O O . ASP A 1 109 ? -15.049 2.753 40.372 1.00 91.88 109 ASP A O 1
ATOM 895 N N . PRO A 1 110 ? -14.860 1.196 41.970 1.00 90.50 110 PRO A N 1
ATOM 896 C CA . PRO A 1 110 ? -15.497 0.151 41.165 1.00 90.50 110 PRO A CA 1
ATOM 897 C C . PRO A 1 110 ? -16.941 0.496 40.751 1.00 90.50 110 PRO A C 1
ATOM 899 O O . PRO A 1 110 ? -17.354 0.187 39.630 1.00 90.50 110 PRO A O 1
ATOM 902 N N . GLU A 1 111 ? -17.700 1.195 41.597 1.00 90.81 111 GLU A N 1
ATOM 903 C CA . GLU A 1 111 ? -19.084 1.613 41.313 1.00 90.81 111 GLU A CA 1
ATOM 904 C C . GLU A 1 111 ? -19.164 2.688 40.218 1.00 90.81 111 GLU A C 1
ATOM 906 O O . GLU A 1 111 ? -20.008 2.654 39.316 1.00 90.81 111 GLU A O 1
ATOM 911 N N . LYS A 1 112 ? -18.228 3.642 40.216 1.00 90.50 112 LYS A N 1
ATOM 912 C CA . LYS A 1 112 ? -18.154 4.637 39.138 1.00 90.50 112 LYS A CA 1
ATOM 913 C C . LYS A 1 112 ? -17.711 3.984 37.830 1.00 90.50 112 LYS A C 1
ATOM 915 O O . LYS A 1 112 ? -18.195 4.350 36.759 1.00 90.50 112 LYS A O 1
ATOM 920 N N . ALA A 1 113 ? -16.836 2.981 37.886 1.00 89.44 113 ALA A N 1
ATOM 921 C CA . ALA A 1 113 ? -16.408 2.259 36.694 1.00 89.44 113 ALA A CA 1
ATOM 922 C C . ALA A 1 113 ? -17.547 1.456 36.037 1.00 89.44 113 ALA A C 1
ATOM 924 O O . ALA A 1 113 ? -17.646 1.440 34.804 1.00 89.44 113 ALA A O 1
ATOM 925 N N . THR A 1 114 ? -18.416 0.812 36.821 1.00 92.19 114 THR A N 1
ATOM 926 C CA . THR A 1 114 ? -19.570 0.056 36.297 1.00 92.19 114 THR A CA 1
ATOM 927 C C . THR A 1 114 ? -20.602 0.983 35.657 1.00 92.19 114 THR A C 1
ATOM 929 O O . THR A 1 114 ? -20.966 0.770 34.498 1.00 92.19 114 THR A O 1
ATOM 932 N N . THR A 1 115 ? -20.965 2.084 36.319 1.00 93.44 115 THR A N 1
ATOM 933 C CA . THR A 1 115 ? -21.902 3.078 35.757 1.00 93.44 115 THR A CA 1
ATOM 934 C C . THR A 1 115 ? -21.381 3.719 34.464 1.00 93.44 115 THR A C 1
ATOM 936 O O . THR A 1 115 ? -22.141 3.929 33.513 1.00 93.44 115 THR A O 1
ATOM 939 N N . VAL A 1 116 ? -20.075 4.004 34.367 1.00 92.00 116 VAL A N 1
ATOM 940 C CA . VAL A 1 116 ? -19.454 4.500 33.124 1.00 92.00 116 VAL A CA 1
ATOM 941 C C . VAL A 1 116 ? -19.530 3.449 32.017 1.00 92.00 116 VAL A C 1
ATOM 943 O O . VAL A 1 116 ? -19.912 3.781 30.892 1.00 92.00 116 VAL A O 1
ATOM 946 N N . GLN A 1 117 ? -19.229 2.183 32.315 1.00 92.38 117 GLN A N 1
ATOM 947 C CA . GLN A 1 117 ? -19.336 1.101 31.333 1.00 92.38 117 GLN A CA 1
ATOM 948 C C . GLN A 1 117 ? -20.771 0.901 30.844 1.00 92.38 117 GLN A C 1
ATOM 950 O O . GLN A 1 117 ? -20.979 0.677 29.653 1.00 92.38 117 GLN A O 1
ATOM 955 N N . GLU A 1 118 ? -21.764 0.991 31.724 1.00 95.31 118 GLU A N 1
ATOM 956 C CA . GLU A 1 118 ? -23.178 0.910 31.350 1.00 95.31 118 GLU A CA 1
ATOM 957 C C . GLU A 1 118 ? -23.579 2.059 30.428 1.00 95.31 118 GLU A C 1
ATOM 959 O O . GLU A 1 118 ? -24.135 1.821 29.352 1.00 95.31 118 GLU A O 1
ATOM 964 N N . LYS A 1 119 ? -23.205 3.297 30.771 1.00 94.62 119 LYS A N 1
ATOM 965 C CA . LYS A 1 119 ? -23.418 4.465 29.901 1.00 94.62 119 LYS A CA 1
ATOM 966 C C . LYS A 1 119 ? -22.769 4.271 28.529 1.00 94.62 119 LYS A C 1
ATOM 968 O O . LYS A 1 119 ? -23.367 4.616 27.509 1.00 94.62 119 LYS A O 1
ATOM 973 N N . GLU A 1 120 ? -21.561 3.714 28.469 1.00 92.69 120 GLU A N 1
ATOM 974 C CA . GLU A 1 120 ? -20.895 3.409 27.199 1.00 92.69 120 GLU A CA 1
ATOM 975 C C . GLU A 1 120 ? -21.592 2.292 26.413 1.00 92.69 120 GLU A C 1
ATOM 977 O O . GLU A 1 120 ? -21.739 2.416 25.193 1.00 92.69 120 GLU A O 1
ATOM 982 N N . LYS A 1 121 ? -22.068 1.234 27.081 1.00 94.31 121 LYS A N 1
ATOM 983 C CA . LYS A 1 121 ? -22.847 0.151 26.455 1.00 94.31 121 LYS A CA 1
ATOM 984 C C . LYS A 1 121 ? -24.118 0.699 25.804 1.00 94.31 121 LYS A C 1
ATOM 986 O O . LYS A 1 121 ? -24.361 0.403 24.632 1.00 94.31 121 LYS A O 1
ATOM 991 N N . TRP A 1 122 ? -24.863 1.557 26.501 1.00 94.69 122 TRP A N 1
ATOM 992 C CA . TRP A 1 122 ? -26.067 2.200 25.964 1.00 94.69 122 TRP A CA 1
ATOM 993 C C . TRP A 1 122 ? -25.758 3.128 24.787 1.00 94.69 122 TRP A C 1
ATOM 995 O O . TRP A 1 122 ? -26.370 3.000 23.726 1.00 94.69 122 TRP A O 1
ATOM 1005 N N . LYS A 1 123 ? -24.734 3.985 24.901 1.00 92.88 123 LYS A N 1
ATOM 1006 C CA . LYS A 1 123 ? -24.268 4.818 23.774 1.00 92.88 123 LYS A CA 1
ATOM 1007 C C . LYS A 1 123 ? -23.886 3.969 22.559 1.00 92.88 123 LYS A C 1
ATOM 1009 O O . LYS A 1 123 ? -24.200 4.328 21.424 1.00 92.88 123 LYS A O 1
ATOM 1014 N N . ARG A 1 124 ? -23.227 2.827 22.779 1.00 92.50 124 ARG A N 1
ATOM 1015 C CA . ARG A 1 124 ? -22.854 1.888 21.713 1.00 92.50 124 ARG A CA 1
ATOM 1016 C C . ARG A 1 124 ? -24.083 1.263 21.054 1.00 92.50 124 ARG A C 1
ATOM 1018 O O . ARG A 1 124 ? -24.080 1.108 19.835 1.00 92.50 124 ARG A O 1
ATOM 1025 N N . ALA A 1 125 ? -25.104 0.906 21.833 1.00 94.25 125 ALA A N 1
ATOM 1026 C CA . ALA A 1 125 ? -26.359 0.357 21.324 1.00 94.25 125 ALA A CA 1
ATOM 1027 C C . ALA A 1 125 ? -27.105 1.375 20.447 1.00 94.25 125 ALA A C 1
ATOM 1029 O O . ALA A 1 125 ? -27.469 1.041 19.320 1.00 94.25 125 ALA A O 1
ATOM 1030 N N . ILE A 1 126 ? -27.211 2.631 20.897 1.00 94.25 126 ILE A N 1
ATOM 1031 C CA . ILE A 1 126 ? -27.834 3.723 20.130 1.00 94.25 126 ILE A CA 1
ATOM 1032 C C . ILE A 1 126 ? -27.107 3.921 18.795 1.00 94.25 126 ILE A C 1
ATOM 1034 O O . ILE A 1 126 ? -27.721 3.830 17.737 1.00 94.25 126 ILE A O 1
ATOM 1038 N N . LEU A 1 127 ? -25.780 4.073 18.808 1.00 92.19 127 LEU A N 1
ATOM 1039 C CA . LEU A 1 127 ? -25.002 4.255 17.575 1.00 92.19 127 LEU A CA 1
ATOM 1040 C C . LEU A 1 127 ? -25.115 3.062 16.610 1.00 92.19 127 LEU A C 1
ATOM 1042 O O . LEU A 1 127 ? -25.106 3.242 15.392 1.00 92.19 127 LEU A O 1
ATOM 1046 N N . LYS A 1 128 ? -25.218 1.835 17.134 1.00 90.94 128 LYS A N 1
ATOM 1047 C CA . LYS A 1 128 ? -25.460 0.645 16.307 1.00 90.94 128 LYS A CA 1
ATOM 1048 C C . LYS A 1 128 ? -26.859 0.658 15.692 1.00 90.94 128 LYS A C 1
ATOM 1050 O O . LYS A 1 128 ? -26.974 0.293 14.524 1.00 90.94 128 LYS A O 1
ATOM 1055 N N . SER A 1 129 ? -27.879 1.097 16.434 1.00 93.56 129 SER A N 1
ATOM 1056 C CA . SER A 1 129 ? -29.246 1.256 15.914 1.00 93.56 129 SER A CA 1
ATOM 1057 C C . SER A 1 129 ? -29.316 2.313 14.806 1.00 93.56 129 SER A C 1
ATOM 1059 O O . SER A 1 129 ? -29.956 2.094 13.784 1.00 93.56 129 SER A O 1
ATOM 1061 N N . GLU A 1 130 ? -28.518 3.379 14.921 1.00 90.25 130 GLU A N 1
ATOM 1062 C CA . GLU A 1 130 ? -28.323 4.404 13.884 1.00 90.25 130 GLU A CA 1
ATOM 1063 C C . GLU A 1 130 ? -27.447 3.919 12.703 1.00 90.25 130 GLU A C 1
ATOM 1065 O O . GLU A 1 130 ? -27.069 4.698 11.824 1.00 90.25 130 GLU A O 1
ATOM 1070 N N . ASN A 1 131 ? -27.083 2.630 12.665 1.00 88.88 131 ASN A N 1
ATOM 1071 C CA . ASN A 1 131 ? -26.235 2.006 11.643 1.00 88.88 131 ASN A CA 1
ATOM 1072 C C . ASN A 1 131 ? -24.831 2.646 11.514 1.00 88.88 131 ASN A C 1
ATOM 1074 O O . ASN A 1 131 ? -24.174 2.600 10.462 1.00 88.88 131 ASN A O 1
ATOM 1078 N N . VAL A 1 132 ? -24.325 3.241 12.597 1.00 90.12 132 VAL A N 1
ATOM 1079 C CA . VAL A 1 132 ? -22.981 3.818 12.650 1.00 90.12 132 VAL A CA 1
ATOM 1080 C C . VAL A 1 132 ? -21.967 2.718 12.963 1.00 90.12 132 VAL A C 1
ATOM 1082 O O . VAL A 1 132 ? -22.001 2.067 14.004 1.00 90.12 132 VAL A O 1
ATOM 1085 N N . LYS A 1 133 ? -20.997 2.514 12.064 1.00 89.38 133 LYS A N 1
ATOM 1086 C CA . LYS A 1 133 ? -19.939 1.501 12.242 1.00 89.38 133 LYS A CA 1
ATOM 1087 C C . LYS A 1 133 ? -18.928 1.947 13.301 1.00 89.38 133 LYS A C 1
ATOM 1089 O O . LYS A 1 133 ? -18.229 2.943 13.106 1.00 89.38 133 LYS A O 1
ATOM 1094 N N . ILE A 1 134 ? -18.790 1.165 14.367 1.00 91.50 134 ILE A N 1
ATOM 1095 C CA . ILE A 1 134 ? -17.880 1.428 15.492 1.00 91.50 134 ILE A CA 1
ATOM 1096 C C . ILE A 1 134 ? -16.685 0.461 15.402 1.00 91.50 134 ILE A C 1
ATOM 1098 O O . ILE A 1 134 ? -16.876 -0.736 15.196 1.00 91.50 134 ILE A O 1
ATOM 1102 N N . LYS A 1 135 ? -15.453 0.991 15.435 1.00 91.81 135 LYS A N 1
ATOM 1103 C CA . LYS A 1 135 ? -14.193 0.227 15.315 1.00 91.81 135 LYS A CA 1
ATOM 1104 C C . LYS A 1 135 ? -13.278 0.473 16.511 1.00 91.81 135 LYS A C 1
ATOM 1106 O O . LYS A 1 135 ? -12.310 1.231 16.429 1.00 91.81 135 LYS A O 1
ATOM 1111 N N . ASP A 1 136 ? -13.614 -0.173 17.602 1.00 90.25 136 ASP A N 1
ATOM 1112 C CA . ASP A 1 136 ? -13.075 0.025 18.941 1.00 90.25 136 ASP A CA 1
ATOM 1113 C C . ASP A 1 136 ? -12.190 -1.154 19.402 1.00 90.25 136 ASP A C 1
ATOM 1115 O O . ASP A 1 136 ? -11.428 -1.014 20.354 1.00 90.25 136 ASP A O 1
ATOM 1119 N N . ASP A 1 137 ? -12.192 -2.284 18.686 1.00 93.50 137 ASP A N 1
ATOM 1120 C CA . ASP A 1 137 ? -11.437 -3.480 19.083 1.00 93.50 137 ASP A CA 1
ATOM 1121 C C . ASP A 1 137 ? -9.934 -3.373 18.732 1.00 93.50 137 ASP A C 1
ATOM 1123 O O . ASP A 1 137 ? -9.570 -3.331 17.545 1.00 93.50 137 ASP A O 1
ATOM 1127 N N . PRO A 1 138 ? -9.013 -3.399 19.718 1.00 92.75 138 PRO A N 1
ATOM 1128 C CA . PRO A 1 138 ? -7.589 -3.143 19.481 1.00 92.75 138 PRO A CA 1
ATOM 1129 C C . PRO A 1 138 ? -6.925 -4.222 18.617 1.00 92.75 138 PRO A C 1
ATOM 1131 O O . PRO A 1 138 ? -6.093 -3.913 17.763 1.00 92.75 138 PRO A O 1
ATOM 1134 N N . GLU A 1 139 ? -7.318 -5.488 18.765 1.00 94.31 139 GLU A N 1
ATOM 1135 C CA . GLU A 1 139 ? -6.768 -6.585 17.961 1.00 94.31 139 GLU A CA 1
ATOM 1136 C C . GLU A 1 139 ? -7.121 -6.456 16.477 1.00 94.31 139 GLU A C 1
ATOM 1138 O O . GLU A 1 139 ? -6.265 -6.629 15.601 1.00 94.31 139 GLU A O 1
ATOM 1143 N N . LEU A 1 140 ? -8.374 -6.107 16.173 1.00 94.56 140 LEU A N 1
ATOM 1144 C CA . LEU A 1 140 ? -8.835 -5.895 14.801 1.00 94.56 140 LEU A CA 1
ATOM 1145 C C . LEU A 1 140 ? -8.184 -4.655 14.183 1.00 94.56 140 LEU A C 1
ATOM 1147 O O . LEU A 1 140 ? -7.846 -4.656 12.992 1.00 94.56 140 LEU A O 1
ATOM 1151 N N . LEU A 1 141 ? -7.949 -3.613 14.983 1.00 95.12 141 LEU A N 1
ATOM 1152 C CA . LEU A 1 141 ? -7.218 -2.419 14.562 1.00 95.12 141 LEU A CA 1
ATOM 1153 C C . LEU A 1 141 ? -5.747 -2.739 14.249 1.00 95.12 141 LEU A C 1
ATOM 1155 O O . LEU A 1 141 ? -5.255 -2.339 13.187 1.00 95.12 141 LEU A O 1
ATOM 1159 N N . LYS A 1 142 ? -5.071 -3.545 15.081 1.00 95.75 142 LYS A N 1
ATOM 1160 C CA . LYS A 1 142 ? -3.708 -4.052 14.822 1.00 95.75 142 LYS A CA 1
ATOM 1161 C C . LYS A 1 142 ? -3.657 -4.906 13.545 1.00 95.75 142 LYS A C 1
ATOM 1163 O O . LYS A 1 142 ? -2.797 -4.686 12.686 1.00 95.75 142 LYS A O 1
ATOM 1168 N N . LYS A 1 143 ? -4.613 -5.822 13.343 1.00 96.50 143 LYS A N 1
ATOM 1169 C CA . LYS A 1 143 ? -4.741 -6.619 12.101 1.00 96.50 143 LYS A CA 1
ATOM 1170 C C . LYS A 1 143 ? -4.963 -5.728 10.871 1.00 96.50 143 LYS A C 1
ATOM 1172 O O . LYS A 1 143 ? -4.349 -5.940 9.821 1.00 96.50 143 LYS A O 1
ATOM 1177 N N . SER A 1 144 ? -5.789 -4.692 11.002 1.00 95.31 144 SER A N 1
ATOM 1178 C CA . SER A 1 144 ? -6.063 -3.728 9.930 1.00 95.31 144 SER A CA 1
ATOM 1179 C C . SER A 1 144 ? -4.825 -2.917 9.541 1.00 95.31 144 SER A C 1
ATOM 1181 O O . SER A 1 144 ? -4.595 -2.698 8.347 1.00 95.31 144 SER A O 1
ATOM 1183 N N . LEU A 1 145 ? -3.995 -2.527 10.514 1.00 95.94 145 LEU A N 1
ATOM 1184 C CA . LEU A 1 145 ? -2.702 -1.882 10.262 1.00 95.94 145 LEU A CA 1
ATOM 1185 C C . LEU A 1 145 ? -1.762 -2.793 9.472 1.00 95.94 145 LEU A C 1
ATOM 1187 O O . LEU A 1 145 ? -1.298 -2.399 8.399 1.00 95.94 145 LEU A O 1
ATOM 1191 N N . LYS A 1 146 ? -1.582 -4.042 9.917 1.00 96.81 146 LYS A N 1
ATOM 1192 C CA . LYS A 1 146 ? -0.771 -5.040 9.196 1.00 96.81 146 LYS A CA 1
ATOM 1193 C C . LYS A 1 146 ? -1.258 -5.233 7.754 1.00 96.81 146 LYS A C 1
ATOM 1195 O O . LYS A 1 146 ? -0.459 -5.297 6.816 1.00 96.81 146 LYS A O 1
ATOM 1200 N N . ARG A 1 147 ? -2.579 -5.264 7.533 1.00 97.19 147 ARG A N 1
ATOM 1201 C CA . ARG A 1 147 ? -3.167 -5.353 6.184 1.00 97.19 147 ARG A CA 1
ATOM 1202 C C . ARG A 1 147 ? -2.847 -4.120 5.333 1.00 97.19 147 ARG A C 1
ATOM 1204 O O . ARG A 1 147 ? -2.497 -4.278 4.162 1.00 97.19 147 ARG A O 1
ATOM 1211 N N . GLN A 1 148 ? -2.939 -2.911 5.891 1.00 96.38 148 GLN A N 1
ATOM 1212 C CA . GLN A 1 148 ? -2.561 -1.686 5.176 1.00 96.38 148 GLN A CA 1
ATOM 1213 C C . GLN A 1 148 ? -1.083 -1.685 4.787 1.00 96.38 148 GLN A C 1
ATOM 1215 O O . GLN A 1 148 ? -0.751 -1.334 3.654 1.00 96.38 148 GLN A O 1
ATOM 1220 N N . GLU A 1 149 ? -0.204 -2.111 5.686 1.00 96.88 149 GLU A N 1
ATOM 1221 C CA . GLU A 1 149 ? 1.229 -2.221 5.412 1.00 96.88 149 GLU A CA 1
ATOM 1222 C C . GLU A 1 149 ? 1.517 -3.245 4.315 1.00 96.88 149 GLU A C 1
ATOM 1224 O O . GLU A 1 149 ? 2.246 -2.940 3.372 1.00 96.88 149 GLU A O 1
ATOM 1229 N N . LYS A 1 150 ? 0.876 -4.420 4.354 1.00 98.06 150 LYS A N 1
ATOM 1230 C CA . LYS A 1 150 ? 0.994 -5.436 3.295 1.00 98.06 150 LYS A CA 1
ATOM 1231 C C . LYS A 1 150 ? 0.558 -4.892 1.931 1.00 98.06 150 LYS A C 1
ATOM 1233 O O . LYS A 1 150 ? 1.235 -5.122 0.929 1.00 98.06 150 LYS A O 1
ATOM 1238 N N . ILE A 1 151 ? -0.539 -4.133 1.883 1.00 97.56 151 ILE A N 1
ATOM 1239 C CA . ILE A 1 151 ? -1.009 -3.487 0.648 1.00 97.56 151 ILE A CA 1
ATOM 1240 C C . ILE A 1 151 ? 0.012 -2.459 0.151 1.00 97.56 151 ILE A C 1
ATOM 1242 O O . ILE A 1 151 ? 0.326 -2.450 -1.039 1.00 97.56 151 ILE A O 1
ATOM 1246 N N . LYS A 1 152 ? 0.556 -1.618 1.039 1.00 97.50 152 LYS A N 1
ATOM 1247 C CA . LYS A 1 152 ? 1.594 -0.638 0.680 1.00 97.50 152 LYS A CA 1
ATOM 1248 C C . LYS A 1 152 ? 2.847 -1.323 0.133 1.00 97.50 152 LYS A C 1
ATOM 1250 O O . LYS A 1 152 ? 3.312 -0.935 -0.933 1.00 97.50 152 LYS A O 1
ATOM 1255 N N . LYS A 1 153 ? 3.324 -2.387 0.787 1.00 98.25 153 LYS A N 1
ATOM 1256 C CA . LYS A 1 153 ? 4.460 -3.202 0.320 1.00 98.25 153 LYS A CA 1
ATOM 1257 C C . LYS A 1 153 ? 4.200 -3.793 -1.068 1.00 98.25 153 LYS A C 1
ATOM 1259 O O . LYS A 1 153 ? 5.044 -3.665 -1.949 1.00 98.25 153 LYS A O 1
ATOM 1264 N N . LYS A 1 154 ? 3.010 -4.366 -1.302 1.00 98.31 154 LYS A N 1
ATOM 1265 C CA . LYS A 1 154 ? 2.622 -4.892 -2.623 1.00 98.31 154 LYS A CA 1
ATOM 1266 C C . LYS A 1 154 ? 2.640 -3.799 -3.694 1.00 98.31 154 LYS A C 1
ATOM 1268 O O . LYS A 1 154 ? 3.202 -4.013 -4.761 1.00 98.31 154 LYS A O 1
ATOM 1273 N N . LYS A 1 155 ? 2.055 -2.631 -3.411 1.00 98.50 155 LYS A N 1
ATOM 1274 C CA . LYS A 1 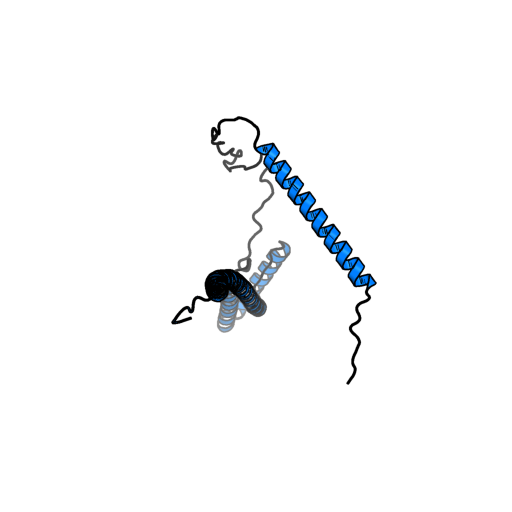155 ? 2.045 -1.494 -4.345 1.00 98.50 155 LYS A CA 1
ATOM 1275 C C . LYS A 1 155 ? 3.458 -0.996 -4.651 1.00 98.50 155 LYS A C 1
ATOM 1277 O O . LYS A 1 155 ? 3.773 -0.780 -5.815 1.00 98.50 155 LYS A O 1
ATOM 1282 N N . ALA A 1 156 ? 4.303 -0.870 -3.629 1.00 98.38 156 ALA A N 1
ATOM 1283 C CA . ALA A 1 156 ? 5.694 -0.463 -3.792 1.00 98.38 156 ALA A CA 1
ATOM 1284 C C . ALA A 1 156 ? 6.472 -1.454 -4.669 1.00 98.38 156 ALA A C 1
ATOM 1286 O O . ALA A 1 156 ? 7.166 -1.025 -5.583 1.00 98.38 156 ALA A O 1
ATOM 1287 N N . LYS A 1 157 ? 6.305 -2.767 -4.448 1.00 98.50 157 LYS A N 1
ATOM 1288 C CA . LYS A 1 157 ? 6.922 -3.803 -5.288 1.00 98.50 157 LYS A CA 1
ATOM 1289 C C . LYS A 1 157 ? 6.479 -3.687 -6.748 1.00 98.50 157 LYS A C 1
ATOM 1291 O O . LYS A 1 157 ? 7.319 -3.547 -7.619 1.00 98.50 157 LYS A O 1
ATOM 1296 N N . VAL A 1 158 ? 5.169 -3.631 -7.001 1.00 98.44 158 VAL A N 1
ATOM 1297 C CA . VAL A 1 158 ? 4.626 -3.494 -8.366 1.00 98.44 158 VAL A CA 1
ATOM 1298 C C . VAL A 1 158 ? 5.163 -2.245 -9.071 1.00 98.44 158 VAL A C 1
ATOM 1300 O O . VAL A 1 158 ? 5.416 -2.273 -10.273 1.00 98.44 158 VAL A O 1
ATOM 1303 N N . TRP A 1 159 ? 5.338 -1.142 -8.342 1.00 98.31 159 TRP A N 1
ATOM 1304 C CA . TRP A 1 159 ? 5.903 0.074 -8.918 1.00 98.31 159 TRP A CA 1
ATOM 1305 C C . TRP A 1 159 ? 7.388 -0.078 -9.253 1.00 98.31 159 TRP A C 1
ATOM 1307 O O . TRP A 1 159 ? 7.793 0.305 -10.347 1.00 98.31 159 TRP A O 1
ATOM 1317 N N . LYS A 1 160 ? 8.175 -0.688 -8.357 1.00 98.50 160 LYS A N 1
ATOM 1318 C CA . LYS A 1 160 ? 9.586 -1.013 -8.611 1.00 98.50 160 LYS A CA 1
ATOM 1319 C C . LYS A 1 160 ? 9.735 -1.907 -9.844 1.00 98.50 160 LYS A C 1
ATOM 1321 O O . LYS A 1 160 ? 10.441 -1.521 -10.768 1.00 98.50 160 LYS A O 1
ATOM 1326 N N . ASP A 1 161 ? 8.974 -3.000 -9.914 1.00 98.31 161 ASP A N 1
ATOM 1327 C CA . ASP A 1 161 ? 8.981 -3.928 -11.053 1.00 98.31 161 ASP A CA 1
ATOM 1328 C C . ASP A 1 161 ? 8.637 -3.197 -12.37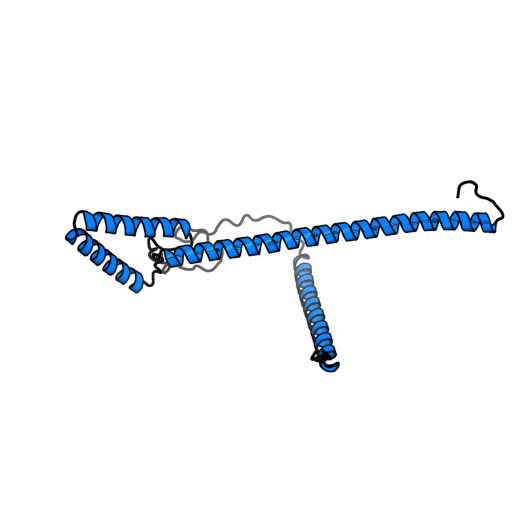0 1.00 98.31 161 ASP A C 1
ATOM 1330 O O . ASP A 1 161 ? 9.220 -3.453 -13.423 1.00 98.31 161 ASP A O 1
ATOM 1334 N N . ARG A 1 162 ? 7.702 -2.234 -12.332 1.00 98.38 162 ARG A N 1
ATOM 1335 C CA . ARG A 1 162 ? 7.330 -1.428 -13.507 1.00 98.38 162 ARG A CA 1
ATOM 1336 C C . ARG A 1 162 ? 8.455 -0.499 -13.965 1.00 98.38 162 ARG A C 1
ATOM 1338 O O . ARG A 1 162 ? 8.647 -0.339 -15.176 1.00 98.38 162 ARG A O 1
ATOM 1345 N N . VAL A 1 163 ? 9.146 0.140 -13.025 1.00 98.56 163 VAL A N 1
ATOM 1346 C CA . VAL A 1 163 ? 10.283 1.024 -13.312 1.00 98.56 163 VAL A CA 1
ATOM 1347 C C . VAL A 1 163 ? 11.423 0.208 -13.916 1.00 98.56 163 VAL A C 1
ATOM 1349 O O . VAL A 1 163 ? 11.848 0.509 -15.030 1.00 98.56 163 VAL A O 1
ATOM 1352 N N . GLU A 1 164 ? 11.806 -0.892 -13.270 1.00 98.44 164 GLU A N 1
ATOM 1353 C CA . GLU A 1 164 ? 12.852 -1.801 -13.747 1.00 98.44 164 GLU A CA 1
ATOM 1354 C C . GLU A 1 164 ? 12.535 -2.347 -15.148 1.00 98.44 164 GLU A C 1
ATOM 1356 O O . GLU A 1 164 ? 13.359 -2.285 -16.063 1.00 98.44 164 GLU A O 1
ATOM 1361 N N . HIS A 1 165 ? 11.301 -2.796 -15.383 1.00 98.50 165 HIS A N 1
ATOM 1362 C CA . HIS A 1 165 ? 10.867 -3.259 -16.705 1.00 98.50 165 HIS A CA 1
ATOM 1363 C C . HIS A 1 165 ? 10.936 -2.167 -17.781 1.00 98.50 165 HIS A C 1
ATOM 1365 O O . HIS A 1 165 ? 11.202 -2.422 -18.957 1.00 98.50 165 HIS A O 1
ATOM 1371 N N . THR A 1 166 ? 10.683 -0.918 -17.400 1.00 98.56 166 THR A N 1
ATOM 1372 C CA . THR A 1 166 ? 10.780 0.217 -18.324 1.00 98.56 166 THR A CA 1
ATOM 1373 C C . THR A 1 166 ? 12.239 0.529 -18.647 1.00 98.56 166 THR A C 1
ATOM 1375 O O . THR A 1 166 ? 12.575 0.759 -19.812 1.00 98.56 166 THR A O 1
ATOM 1378 N N . GLU A 1 167 ? 13.113 0.510 -17.646 1.00 98.44 167 GLU A N 1
ATOM 1379 C CA . GLU A 1 167 ? 14.547 0.749 -17.804 1.00 98.44 167 GLU A CA 1
ATOM 1380 C C . GLU A 1 167 ? 15.227 -0.346 -18.622 1.00 98.44 167 GLU A C 1
ATOM 1382 O O . GLU A 1 167 ? 15.937 -0.037 -19.578 1.00 98.44 167 GLU A O 1
ATOM 1387 N N . THR A 1 168 ? 14.953 -1.615 -18.328 1.00 98.44 168 THR A N 1
ATOM 1388 C CA . THR A 1 168 ? 15.460 -2.756 -19.108 1.00 98.44 168 THR A CA 1
ATOM 1389 C C . THR A 1 168 ? 15.021 -2.674 -20.569 1.00 98.44 168 THR A C 1
ATOM 1391 O O . THR A 1 168 ? 15.844 -2.833 -21.468 1.00 98.44 168 THR A O 1
ATOM 1394 N N . ARG A 1 169 ? 13.758 -2.316 -20.848 1.00 98.44 169 ARG A N 1
ATOM 1395 C CA . ARG A 1 169 ? 13.283 -2.075 -22.224 1.00 98.44 169 ARG A CA 1
ATOM 1396 C C . ARG A 1 169 ? 14.012 -0.925 -22.914 1.00 98.44 169 ARG A C 1
ATOM 1398 O O . ARG A 1 169 ? 14.301 -1.027 -24.107 1.00 98.44 169 ARG A O 1
ATOM 1405 N N . LYS A 1 170 ? 14.283 0.174 -22.203 1.00 98.38 170 LYS A N 1
ATOM 1406 C CA . LYS A 1 170 ? 15.060 1.304 -22.741 1.00 98.38 170 LYS A CA 1
ATOM 1407 C C . LYS A 1 170 ? 16.493 0.868 -23.060 1.00 98.38 170 LYS A C 1
ATOM 1409 O O . LYS A 1 170 ? 16.937 1.090 -24.186 1.00 98.38 170 LYS A O 1
ATOM 1414 N N . LYS A 1 171 ? 17.166 0.190 -22.124 1.00 98.38 171 LYS A N 1
ATOM 1415 C CA . LYS A 1 171 ? 18.528 -0.346 -22.291 1.00 98.38 171 LYS A CA 1
ATOM 1416 C C . LYS A 1 171 ? 18.606 -1.316 -23.469 1.00 98.38 171 LYS A C 1
ATOM 1418 O O . LYS A 1 171 ? 19.371 -1.074 -24.393 1.00 98.38 171 LYS A O 1
ATOM 1423 N N . ALA A 1 172 ? 17.713 -2.303 -23.539 1.00 98.44 172 ALA A N 1
ATOM 1424 C CA . ALA A 1 172 ? 17.669 -3.273 -24.634 1.00 98.44 172 ALA A CA 1
ATOM 1425 C C . ALA A 1 172 ? 17.482 -2.615 -26.016 1.00 98.44 172 ALA A C 1
ATOM 1427 O O . ALA A 1 172 ? 18.102 -3.024 -27.000 1.00 98.44 172 ALA A O 1
ATOM 1428 N N . LYS A 1 173 ? 16.651 -1.565 -26.115 1.00 98.44 173 LYS A N 1
ATOM 1429 C CA . LYS A 1 173 ? 16.500 -0.796 -27.363 1.00 98.44 173 LYS A CA 1
ATOM 1430 C C . LYS A 1 173 ? 17.785 -0.058 -27.737 1.00 98.44 173 LYS A C 1
ATOM 1432 O O . LYS A 1 173 ? 18.161 -0.075 -28.911 1.00 98.44 173 LYS A O 1
ATOM 1437 N N . GLN A 1 174 ? 18.447 0.571 -26.768 1.00 98.50 174 GLN A N 1
ATOM 1438 C CA . GLN A 1 174 ? 19.703 1.280 -27.010 1.00 98.50 174 GLN A CA 1
ATOM 1439 C C . GLN A 1 174 ? 20.837 0.322 -27.384 1.00 98.50 174 GLN A C 1
ATOM 1441 O O . GLN A 1 174 ? 21.542 0.577 -28.355 1.00 98.50 174 GLN A O 1
ATOM 1446 N N . GLU A 1 175 ? 20.948 -0.825 -26.716 1.00 98.44 175 GLU A N 1
ATOM 1447 C CA . GLU A 1 175 ? 21.907 -1.878 -27.066 1.00 98.44 175 GLU A CA 1
ATOM 1448 C C . GLU A 1 175 ? 21.663 -2.441 -28.466 1.00 98.44 175 GLU A C 1
ATOM 1450 O O . GLU A 1 175 ? 22.598 -2.655 -29.235 1.00 98.44 175 GLU A O 1
ATOM 1455 N N . LYS A 1 176 ? 20.399 -2.657 -28.850 1.00 98.56 176 LYS A N 1
ATOM 1456 C CA . LYS A 1 176 ? 20.078 -3.081 -30.218 1.00 98.56 176 LYS A CA 1
ATOM 1457 C C . LYS A 1 176 ? 20.514 -2.026 -31.237 1.00 98.56 176 LYS A C 1
ATOM 1459 O O . LYS A 1 176 ? 21.055 -2.370 -32.289 1.00 98.56 176 LYS A O 1
ATOM 1464 N N . ARG A 1 177 ? 20.303 -0.741 -30.935 1.00 98.38 177 ARG A N 1
ATOM 1465 C CA . ARG A 1 177 ? 20.743 0.366 -31.793 1.00 98.38 177 ARG A CA 1
ATOM 1466 C C . ARG A 1 177 ? 22.268 0.425 -31.890 1.00 98.38 177 ARG A C 1
ATOM 1468 O O . ARG A 1 177 ? 22.774 0.528 -33.007 1.00 98.38 177 ARG A O 1
ATOM 1475 N N . SER A 1 178 ? 22.992 0.324 -30.776 1.00 98.44 178 SER A N 1
ATOM 1476 C CA . SER A 1 178 ? 24.459 0.363 -30.770 1.00 98.44 178 SER A CA 1
ATOM 1477 C C . SER A 1 178 ? 25.053 -0.816 -31.543 1.00 98.44 178 SER A C 1
ATOM 1479 O O . SER A 1 178 ? 25.884 -0.593 -32.424 1.00 98.44 178 SER A O 1
ATOM 1481 N N . LYS A 1 179 ? 24.543 -2.037 -31.330 1.00 98.44 179 LYS A N 1
ATOM 1482 C CA . LYS A 1 179 ? 24.935 -3.241 -32.083 1.00 98.44 179 LYS A CA 1
ATOM 1483 C C . LYS A 1 179 ? 24.687 -3.082 -33.585 1.00 98.44 179 LYS A C 1
ATOM 1485 O O . LYS A 1 179 ? 25.571 -3.371 -34.386 1.00 98.44 179 LYS A O 1
ATOM 1490 N N . ASN A 1 180 ? 23.529 -2.550 -33.988 1.00 98.44 180 ASN A N 1
ATOM 1491 C CA . ASN A 1 180 ? 23.227 -2.303 -35.402 1.00 98.44 180 ASN A CA 1
ATOM 1492 C C . ASN A 1 180 ? 24.150 -1.244 -36.028 1.00 98.44 180 ASN A C 1
ATOM 1494 O O . ASN A 1 180 ? 24.566 -1.396 -37.176 1.00 98.44 180 ASN A O 1
ATOM 1498 N N . ILE A 1 181 ? 24.482 -0.177 -35.296 1.00 98.19 181 ILE A N 1
ATOM 1499 C CA . ILE A 1 181 ? 25.417 0.856 -35.764 1.00 98.19 181 ILE A CA 1
ATOM 1500 C C . ILE A 1 181 ? 26.827 0.275 -35.908 1.00 98.19 181 ILE A C 1
ATOM 1502 O O . ILE A 1 181 ? 27.464 0.492 -36.937 1.00 98.19 181 ILE A O 1
ATOM 1506 N N . GLN A 1 182 ? 27.302 -0.483 -34.918 1.00 98.06 182 GLN A N 1
ATOM 1507 C CA . GLN A 1 182 ? 28.600 -1.158 -34.978 1.00 98.06 182 GLN A CA 1
ATOM 1508 C C . GLN A 1 182 ? 28.665 -2.136 -36.151 1.00 98.06 182 GLN A C 1
ATOM 1510 O O . GLN A 1 182 ? 29.637 -2.106 -36.901 1.00 98.06 182 GLN A O 1
ATOM 1515 N N . LYS A 1 183 ? 27.609 -2.931 -36.367 1.00 98.25 183 LYS A N 1
ATOM 1516 C CA . LYS A 1 183 ? 27.508 -3.823 -37.526 1.00 98.25 183 LYS A CA 1
ATOM 1517 C C . LYS A 1 183 ? 27.615 -3.045 -38.839 1.00 98.25 183 LYS A C 1
ATOM 1519 O O . LYS A 1 183 ? 28.476 -3.357 -39.644 1.00 98.25 183 LYS A O 1
ATOM 1524 N N . ARG A 1 184 ? 26.854 -1.956 -39.014 1.00 97.69 184 ARG A N 1
ATOM 1525 C CA . ARG A 1 184 ? 26.956 -1.101 -40.215 1.00 97.69 184 ARG A CA 1
ATOM 1526 C C . ARG A 1 184 ? 28.356 -0.511 -40.416 1.00 97.69 184 ARG A C 1
ATOM 1528 O O . ARG A 1 184 ? 28.781 -0.357 -41.556 1.00 97.69 184 ARG A O 1
ATOM 1535 N N . LYS A 1 185 ? 29.056 -0.137 -39.337 1.00 97.06 185 LYS A N 1
ATOM 1536 C CA . LYS A 1 185 ? 30.444 0.352 -39.417 1.00 97.06 185 LYS A CA 1
ATOM 1537 C C . LYS A 1 185 ? 31.392 -0.753 -39.897 1.00 97.06 185 LYS A C 1
ATOM 1539 O O . LYS A 1 185 ? 32.171 -0.493 -40.809 1.00 97.06 185 LYS A O 1
ATOM 1544 N N . LYS A 1 186 ? 31.276 -1.964 -39.338 1.00 96.44 186 LYS A N 1
ATOM 1545 C CA . LYS A 1 186 ? 32.051 -3.144 -39.753 1.00 96.44 186 LYS A CA 1
ATOM 1546 C C . LYS A 1 186 ? 31.750 -3.539 -41.198 1.00 96.44 186 LYS A C 1
ATOM 1548 O O . LYS A 1 186 ? 32.665 -3.573 -42.000 1.00 96.44 186 LYS A O 1
ATOM 1553 N N . ASP A 1 187 ? 30.480 -3.668 -41.574 1.00 96.81 187 ASP A N 1
ATOM 1554 C CA . ASP A 1 187 ? 30.079 -4.034 -42.940 1.00 96.81 187 ASP A CA 1
ATOM 1555 C C . ASP A 1 187 ? 30.635 -3.046 -43.987 1.00 96.81 187 ASP A C 1
ATOM 1557 O O . ASP A 1 187 ? 31.089 -3.449 -45.058 1.00 96.81 187 ASP A O 1
ATOM 1561 N N . LYS A 1 188 ? 30.644 -1.736 -43.683 1.00 95.88 188 LYS A N 1
ATOM 1562 C CA . LYS A 1 188 ? 31.258 -0.711 -44.551 1.00 95.88 188 LYS A CA 1
ATOM 1563 C C . LYS A 1 188 ? 32.770 -0.895 -44.683 1.00 95.88 188 LYS A C 1
ATOM 1565 O O . LYS A 1 188 ? 33.302 -0.716 -45.778 1.00 95.88 188 LYS A O 1
ATOM 1570 N N . LEU A 1 189 ? 33.449 -1.198 -43.580 1.00 93.00 189 LEU A N 1
ATOM 1571 C CA . LEU A 1 189 ? 34.882 -1.469 -43.557 1.00 93.00 189 LEU A CA 1
ATOM 1572 C C . LEU A 1 189 ? 35.204 -2.731 -44.371 1.00 93.00 189 LEU A C 1
ATOM 1574 O O . LEU A 1 189 ? 35.998 -2.671 -45.307 1.00 93.00 189 LEU A O 1
ATOM 1578 N N . ASP A 1 190 ? 34.498 -3.825 -44.101 1.00 93.00 190 ASP A N 1
ATOM 1579 C CA . ASP A 1 190 ? 34.652 -5.105 -44.787 1.00 93.00 190 ASP A CA 1
ATOM 1580 C C . ASP A 1 190 ? 34.394 -4.968 -46.289 1.00 93.00 190 ASP A C 1
ATOM 1582 O O . ASP A 1 190 ? 35.113 -5.546 -47.103 1.00 93.00 190 ASP A O 1
ATOM 1586 N N . HIS A 1 191 ? 33.397 -4.173 -46.691 1.00 93.38 191 HIS A N 1
ATOM 1587 C CA . HIS A 1 191 ? 33.125 -3.916 -48.104 1.00 93.38 191 HIS A CA 1
ATOM 1588 C C . HIS A 1 191 ? 34.268 -3.146 -48.785 1.00 93.38 191 HIS A C 1
ATOM 1590 O O . HIS A 1 191 ? 34.636 -3.474 -49.916 1.00 93.38 191 HIS A O 1
ATOM 1596 N N . LYS A 1 192 ? 34.871 -2.160 -48.101 1.00 90.31 192 LYS A N 1
ATOM 1597 C CA . LYS A 1 192 ? 36.066 -1.458 -48.601 1.00 90.31 192 LYS A CA 1
ATOM 1598 C C . LYS A 1 192 ? 37.246 -2.419 -48.755 1.00 90.31 192 LYS A C 1
ATOM 1600 O O . LYS A 1 192 ? 37.864 -2.432 -49.820 1.00 90.31 192 LYS A O 1
ATOM 1605 N N . ILE A 1 193 ? 37.499 -3.260 -47.750 1.00 89.62 193 ILE A N 1
ATOM 1606 C CA . ILE A 1 193 ? 38.576 -4.260 -47.777 1.00 89.62 193 ILE A CA 1
ATOM 1607 C C . ILE A 1 193 ? 38.358 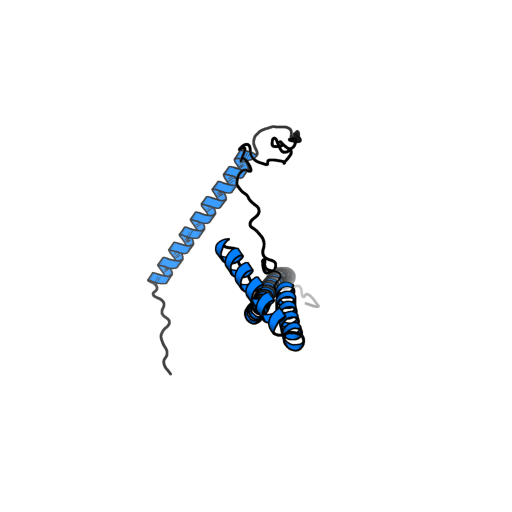-5.259 -48.919 1.00 89.62 193 ILE A C 1
ATOM 1609 O O . ILE A 1 193 ? 39.257 -5.477 -49.729 1.00 89.62 193 ILE A O 1
ATOM 1613 N N . LYS A 1 194 ? 37.147 -5.812 -49.060 1.00 90.06 194 LYS A N 1
ATOM 1614 C CA . LYS A 1 194 ? 36.797 -6.739 -50.152 1.00 90.06 194 LYS A CA 1
ATOM 1615 C C . LYS A 1 194 ? 36.987 -6.108 -51.533 1.00 90.06 194 LYS A C 1
ATOM 1617 O O . LYS A 1 194 ? 37.523 -6.755 -52.431 1.00 90.06 194 LYS A O 1
ATOM 1622 N N . ARG A 1 195 ? 36.585 -4.843 -51.713 1.00 90.81 195 ARG A N 1
ATOM 1623 C CA . ARG A 1 195 ? 36.764 -4.121 -52.984 1.00 90.81 195 ARG A CA 1
ATOM 1624 C C . ARG A 1 195 ? 38.244 -3.890 -53.310 1.00 90.81 195 ARG A C 1
ATOM 1626 O O . ARG A 1 195 ? 38.609 -4.017 -54.474 1.00 90.81 195 ARG A O 1
ATOM 1633 N N . ALA A 1 196 ? 39.078 -3.567 -52.322 1.00 89.06 196 ALA A N 1
ATOM 1634 C CA . ALA A 1 196 ? 40.520 -3.405 -52.521 1.00 89.06 196 ALA A CA 1
ATOM 1635 C C . ALA A 1 196 ? 41.206 -4.732 -52.877 1.00 89.06 196 ALA A C 1
ATOM 1637 O O . ALA A 1 196 ? 41.929 -4.782 -53.870 1.00 89.06 196 ALA A O 1
ATOM 1638 N N . LYS A 1 197 ? 40.875 -5.817 -52.157 1.00 87.38 197 LYS A N 1
ATOM 1639 C CA . LYS A 1 197 ? 41.357 -7.177 -52.455 1.00 87.38 197 LYS A CA 1
ATOM 1640 C C . LYS A 1 197 ? 40.999 -7.614 -53.880 1.00 87.38 197 LYS A C 1
ATOM 1642 O O . LYS A 1 197 ? 41.871 -8.079 -54.601 1.00 87.38 197 LYS A O 1
ATOM 1647 N N . LYS A 1 198 ? 39.756 -7.382 -54.335 1.00 90.19 198 LYS A N 1
ATOM 1648 C CA . LYS A 1 198 ? 39.334 -7.688 -55.722 1.00 90.19 198 LYS A CA 1
ATOM 1649 C C . LYS A 1 198 ? 40.139 -6.918 -56.782 1.00 90.19 198 LYS A C 1
ATOM 1651 O O . LYS A 1 198 ? 40.261 -7.386 -57.904 1.00 90.19 198 LYS A O 1
ATOM 1656 N N . LYS A 1 199 ? 40.674 -5.743 -56.438 1.00 90.06 199 LYS A N 1
ATOM 1657 C CA . LYS A 1 199 ? 41.524 -4.923 -57.317 1.00 90.06 199 LYS A CA 1
ATOM 1658 C C . LYS A 1 199 ? 43.025 -5.215 -57.159 1.00 90.06 199 LYS A C 1
ATOM 1660 O O . LYS A 1 199 ? 43.829 -4.442 -57.662 1.00 90.06 199 LYS A O 1
ATOM 1665 N N . GLY A 1 200 ? 43.406 -6.261 -56.420 1.00 84.94 200 GLY A N 1
ATOM 1666 C CA . GLY A 1 200 ? 44.809 -6.616 -56.178 1.00 84.94 200 GLY A CA 1
ATOM 1667 C C . GLY A 1 200 ? 45.566 -5.647 -55.262 1.00 84.94 200 GLY A C 1
ATOM 1668 O O . GLY A 1 200 ? 46.787 -5.713 -55.184 1.00 84.94 200 GLY A O 1
ATOM 1669 N N . ARG A 1 201 ? 44.875 -4.731 -54.564 1.00 83.00 201 ARG A N 1
ATOM 1670 C CA . ARG A 1 201 ? 45.515 -3.766 -53.657 1.00 83.00 201 ARG A CA 1
ATOM 1671 C C . ARG A 1 201 ? 45.591 -4.353 -52.243 1.00 83.00 201 ARG A C 1
ATOM 1673 O O . ARG A 1 201 ? 44.551 -4.650 -51.651 1.00 83.00 201 ARG A O 1
ATOM 1680 N N . VAL A 1 202 ? 46.798 -4.488 -51.693 1.00 73.56 202 VAL A N 1
ATOM 1681 C CA . VAL A 1 202 ? 47.013 -4.853 -50.281 1.00 73.56 202 VAL A CA 1
ATOM 1682 C C . VAL A 1 202 ? 46.724 -3.622 -49.417 1.00 73.56 202 VAL A C 1
ATOM 1684 O O . VAL A 1 202 ? 47.201 -2.535 -49.729 1.00 73.56 202 VAL A O 1
ATOM 1687 N N . ILE A 1 203 ? 45.908 -3.770 -48.367 1.00 71.50 203 ILE A N 1
ATOM 1688 C CA . ILE A 1 203 ? 45.673 -2.711 -47.373 1.00 71.50 203 ILE A CA 1
ATOM 1689 C C . ILE A 1 203 ? 46.523 -3.048 -46.141 1.00 71.50 203 ILE A C 1
ATOM 1691 O O . ILE A 1 203 ? 46.187 -4.005 -45.449 1.00 71.50 203 ILE A O 1
ATOM 1695 N N . PRO A 1 204 ? 47.602 -2.302 -45.850 1.00 62.50 204 PRO A N 1
ATOM 1696 C CA . PRO A 1 204 ? 48.373 -2.488 -44.626 1.00 62.50 204 PRO A CA 1
ATOM 1697 C C . PRO A 1 204 ? 47.560 -2.050 -43.398 1.00 62.50 204 PRO A C 1
ATOM 1699 O O . PRO A 1 204 ? 46.937 -0.989 -43.415 1.00 62.50 204 PRO A O 1
ATOM 1702 N N . GLY A 1 205 ? 47.576 -2.857 -42.334 1.00 69.94 205 GLY A N 1
ATOM 1703 C CA . GLY A 1 205 ? 46.939 -2.527 -41.051 1.00 69.94 205 GLY A CA 1
ATOM 1704 C C . GLY A 1 205 ? 45.453 -2.898 -40.912 1.00 69.94 205 GLY A C 1
ATOM 1705 O O . GLY A 1 205 ? 44.821 -2.446 -39.958 1.00 69.94 205 GLY A O 1
ATOM 1706 N N . PHE A 1 206 ? 44.901 -3.710 -41.825 1.00 59.16 206 PHE A N 1
ATOM 1707 C CA . PHE A 1 206 ? 43.566 -4.323 -41.727 1.00 59.16 206 PHE A CA 1
ATOM 1708 C C . PHE A 1 206 ? 43.578 -5.811 -42.075 1.00 59.16 206 PHE A C 1
ATOM 1710 O O . PHE A 1 206 ? 44.367 -6.207 -42.960 1.00 59.16 206 PHE A O 1
#

Sequence (206 aa):
KRKGSGNKDPEIKKKLKTREKKLKHKKNVVLAQVNEAEMQTKNLPAKKKKLEEKPVYNKDGKIIYSKLEFSEQGVEEKKKSEFSGKKYKKLLKKAEGKKEKIEKLKEVDPEKATTVQEKEKWKRAILKSENVKIKDDPELLKKSLKRQEKIKKKKAKVWKDRVEHTETRKKAKQEKRSKNIQKRKKDKLDHKIKRAKKKGRVIPGF

Radius of gyration: 36.18 Å; chains: 1; bounding box: 82×74×100 Å

InterPro domains:
  IPR007019 Surfeit locus 6 [PTHR14369] (9-206)
  IPR029190 Ribosomal RNA-processing protein 14/surfeit locus protein 6, C-terminal domain [PF04935] (13-193)

pLDDT: mean 82.13, std 16.75, range [36.88, 98.56]